Protein AF-A0A1V2I219-F1 (afdb_monomer_lite)

Structure (mmCIF, N/CA/C/O backbone):
data_AF-A0A1V2I219-F1
#
_entry.id   AF-A0A1V2I219-F1
#
loop_
_atom_site.group_PDB
_atom_site.id
_atom_site.type_symbol
_atom_site.label_atom_id
_atom_site.label_alt_id
_atom_site.label_comp_id
_atom_site.label_asym_id
_atom_site.label_entity_id
_atom_site.label_seq_id
_atom_site.pdbx_PDB_ins_code
_atom_site.Cartn_x
_atom_site.Cartn_y
_atom_site.Cartn_z
_atom_site.occupancy
_atom_site.B_iso_or_equiv
_atom_site.auth_seq_id
_atom_site.auth_comp_id
_atom_site.auth_asym_id
_atom_site.auth_atom_id
_atom_site.pdbx_PDB_model_num
ATOM 1 N N . MET A 1 1 ? 10.773 -49.117 -25.607 1.00 51.84 1 MET A N 1
ATOM 2 C CA . MET A 1 1 ? 11.608 -49.320 -24.408 1.00 51.84 1 MET A CA 1
ATOM 3 C C . MET A 1 1 ? 10.806 -48.842 -23.221 1.00 51.84 1 MET A C 1
ATOM 5 O O . MET A 1 1 ? 10.500 -47.665 -23.113 1.00 51.84 1 MET A O 1
ATOM 9 N N . THR A 1 2 ? 10.333 -49.815 -22.462 1.00 45.59 2 THR A N 1
ATOM 10 C CA . THR A 1 2 ? 9.332 -49.725 -21.402 1.00 45.59 2 THR A CA 1
ATOM 11 C C . THR A 1 2 ? 10.059 -49.469 -20.084 1.00 45.59 2 THR A C 1
ATOM 13 O O . THR A 1 2 ? 11.002 -50.193 -19.781 1.00 45.59 2 THR A O 1
ATOM 16 N N . GLY A 1 3 ? 9.651 -48.458 -19.319 1.00 55.16 3 GLY A N 1
ATOM 17 C CA . GLY A 1 3 ? 10.217 -48.152 -18.004 1.00 55.16 3 GLY A CA 1
ATOM 18 C C . GLY A 1 3 ? 9.101 -47.901 -17.002 1.00 55.16 3 GLY A C 1
ATOM 19 O O . GLY A 1 3 ? 8.587 -46.793 -16.914 1.00 55.16 3 GLY A O 1
ATOM 20 N N . VAL A 1 4 ? 8.709 -48.966 -16.308 1.00 60.41 4 VAL A N 1
ATOM 21 C CA . VAL A 1 4 ? 7.775 -48.992 -15.177 1.00 60.41 4 VAL A CA 1
ATOM 22 C C . VAL A 1 4 ? 8.608 -48.918 -13.895 1.00 60.41 4 VAL A C 1
ATOM 24 O O . VAL A 1 4 ? 9.548 -49.696 -13.759 1.00 60.41 4 VAL A O 1
ATOM 27 N N . ALA A 1 5 ? 8.271 -48.020 -12.966 1.00 56.97 5 ALA A N 1
ATOM 28 C CA . ALA A 1 5 ? 8.764 -48.064 -11.589 1.00 56.97 5 ALA A CA 1
ATOM 29 C C . ALA A 1 5 ? 7.725 -47.473 -10.618 1.00 56.97 5 ALA A C 1
ATOM 31 O O . ALA A 1 5 ? 7.029 -46.512 -10.936 1.00 56.97 5 ALA A O 1
ATOM 32 N N . GLU A 1 6 ? 7.613 -48.142 -9.475 1.00 55.12 6 GLU A N 1
ATOM 33 C CA . GLU A 1 6 ? 6.479 -48.258 -8.554 1.00 55.12 6 GLU A CA 1
ATOM 34 C C . GLU A 1 6 ? 6.193 -47.075 -7.601 1.00 55.12 6 GLU A C 1
ATOM 36 O O . GLU A 1 6 ? 7.067 -46.246 -7.343 1.00 55.12 6 GLU A O 1
ATOM 41 N N . PRO A 1 7 ? 4.982 -47.046 -6.996 1.00 68.00 7 PRO A N 1
ATOM 42 C CA . PRO A 1 7 ? 4.587 -46.116 -5.938 1.00 68.00 7 PRO A CA 1
ATOM 43 C C . PRO A 1 7 ? 4.930 -46.629 -4.521 1.00 68.00 7 PRO A C 1
ATOM 45 O O . PRO A 1 7 ? 4.480 -47.693 -4.099 1.00 68.00 7 PRO A O 1
ATOM 48 N N . GLY A 1 8 ? 5.670 -45.833 -3.742 1.00 60.25 8 GLY A N 1
ATOM 49 C CA . GLY A 1 8 ? 5.916 -46.069 -2.313 1.00 60.25 8 GLY A CA 1
ATOM 50 C C . GLY A 1 8 ? 4.763 -45.567 -1.436 1.00 60.25 8 GLY A C 1
ATOM 51 O O . GLY A 1 8 ? 4.459 -44.376 -1.429 1.00 60.25 8 GLY A O 1
ATOM 52 N N . GLY A 1 9 ? 4.113 -46.490 -0.721 1.00 63.53 9 GLY A N 1
ATOM 53 C CA . GLY A 1 9 ? 2.950 -46.248 0.138 1.00 63.53 9 GLY A CA 1
ATOM 54 C C . GLY A 1 9 ? 3.233 -45.596 1.509 1.00 63.53 9 GLY A C 1
ATOM 55 O O . GLY A 1 9 ? 4.382 -45.335 1.864 1.00 63.53 9 GLY A O 1
ATOM 56 N N . PRO A 1 10 ? 2.165 -45.328 2.291 1.00 68.12 10 PRO A N 1
ATOM 57 C CA . PRO A 1 10 ? 2.191 -44.489 3.489 1.00 68.12 10 PRO A CA 1
ATOM 58 C C . PRO A 1 10 ? 2.494 -45.264 4.785 1.00 68.12 10 PRO A C 1
ATOM 60 O O . PRO A 1 10 ? 1.896 -46.300 5.066 1.00 68.12 10 PRO A O 1
ATOM 63 N N . MET A 1 11 ? 3.356 -44.699 5.637 1.00 59.47 11 MET A N 1
ATOM 64 C CA . MET A 1 11 ? 3.552 -45.141 7.023 1.00 59.47 11 MET A CA 1
ATOM 65 C C . MET A 1 11 ? 2.421 -44.613 7.915 1.00 59.47 11 MET A C 1
ATOM 67 O O . MET A 1 11 ? 2.368 -43.431 8.252 1.00 59.47 11 MET A O 1
ATOM 71 N N . THR A 1 12 ? 1.520 -45.510 8.306 1.00 56.81 12 THR A N 1
ATOM 72 C CA . THR A 1 12 ? 0.549 -45.325 9.392 1.00 56.81 12 THR A CA 1
ATOM 73 C C . THR A 1 12 ? 1.166 -45.883 10.674 1.00 56.81 12 THR A C 1
ATOM 75 O O . THR A 1 12 ? 1.326 -47.090 10.813 1.00 56.81 12 THR A O 1
ATOM 78 N N . GLY A 1 13 ? 1.544 -45.001 11.599 1.00 58.47 13 GLY A N 1
ATOM 79 C CA . GLY A 1 13 ? 1.967 -45.358 12.953 1.00 58.47 13 GLY A CA 1
ATOM 80 C C . GLY A 1 13 ? 0.848 -45.046 13.936 1.00 58.47 13 GLY A C 1
ATOM 81 O O . GLY A 1 13 ? 0.617 -43.883 14.260 1.00 58.47 13 GLY A O 1
ATOM 82 N N . ALA A 1 14 ? 0.138 -46.086 14.357 1.00 50.34 14 ALA A N 1
ATOM 83 C CA . ALA A 1 14 ? -0.817 -46.060 15.451 1.00 50.34 14 ALA A CA 1
ATOM 84 C C . ALA A 1 14 ? -0.141 -46.479 16.769 1.00 50.34 14 ALA A C 1
ATOM 86 O O . ALA A 1 14 ? 0.834 -47.228 16.763 1.00 50.34 14 ALA A O 1
ATOM 87 N N . ASP A 1 15 ? -0.800 -46.087 17.859 1.00 43.75 15 ASP A N 1
ATOM 88 C CA . ASP A 1 15 ? -0.881 -46.796 19.141 1.00 43.75 15 ASP A CA 1
ATOM 89 C C . ASP A 1 15 ? 0.133 -46.495 20.262 1.00 43.75 15 ASP A C 1
ATOM 91 O O . ASP A 1 15 ? 1.334 -46.334 20.057 1.00 43.75 15 ASP A O 1
ATOM 95 N N . GLY A 1 16 ? -0.410 -46.500 21.486 1.00 41.91 16 GLY A N 1
ATOM 96 C CA . GLY A 1 16 ? 0.331 -46.698 22.728 1.00 41.91 16 GLY A CA 1
ATOM 97 C C . GLY A 1 16 ? 0.285 -45.555 23.744 1.00 41.91 16 GLY A C 1
ATOM 98 O O . GLY A 1 16 ? 1.126 -44.663 23.705 1.00 41.91 16 GLY A O 1
ATOM 99 N N . GLY A 1 17 ? -0.592 -45.653 24.756 1.00 44.25 17 GLY A N 1
ATOM 100 C CA . GLY A 1 17 ? -0.269 -45.062 26.065 1.00 44.25 17 GLY A CA 1
ATOM 101 C C . GLY A 1 17 ? -1.410 -44.616 26.976 1.00 44.25 17 GLY A C 1
ATOM 102 O O . GLY A 1 17 ? -1.404 -43.479 27.439 1.00 44.25 17 GLY A O 1
ATOM 103 N N . ALA A 1 18 ? -2.352 -45.502 27.304 1.00 46.28 18 ALA A N 1
ATOM 104 C CA . ALA A 1 18 ? -3.171 -45.347 28.506 1.00 46.28 18 ALA A CA 1
ATOM 105 C C . ALA A 1 18 ? -2.308 -45.579 29.765 1.00 46.28 18 ALA A C 1
ATOM 107 O O . ALA A 1 18 ? -1.638 -46.603 29.880 1.00 46.28 18 ALA A O 1
ATOM 108 N N . GLY A 1 19 ? -2.353 -44.646 30.721 1.00 44.25 19 GLY A N 1
ATOM 109 C CA . GLY A 1 19 ? -1.630 -44.721 31.992 1.00 44.25 19 GLY A CA 1
ATOM 110 C C . GLY A 1 19 ? -2.413 -44.058 33.122 1.00 44.25 19 GLY A C 1
ATOM 111 O O . GLY A 1 19 ? -2.365 -42.850 33.313 1.00 44.25 19 GLY A O 1
ATOM 112 N N . VAL A 1 20 ? -3.164 -44.887 33.841 1.00 48.91 20 VAL A N 1
ATOM 113 C CA . VAL A 1 20 ? -3.991 -44.595 35.020 1.00 48.91 20 VAL A CA 1
ATOM 114 C C . VAL A 1 20 ? -3.130 -44.491 36.294 1.00 48.91 20 VAL A C 1
ATOM 116 O O . VAL A 1 20 ? -2.094 -45.150 36.371 1.00 48.91 20 VAL A O 1
ATOM 119 N N . ASN A 1 21 ? -3.667 -43.803 37.322 1.00 41.66 21 ASN A N 1
ATOM 120 C CA . ASN A 1 21 ? -3.313 -43.782 38.766 1.00 41.66 21 ASN A CA 1
ATOM 121 C C . ASN A 1 21 ? -2.529 -42.534 39.237 1.00 41.66 21 ASN A C 1
ATOM 123 O O . ASN A 1 21 ? -1.632 -42.080 38.551 1.00 41.66 21 ASN A O 1
ATOM 127 N N . ARG A 1 22 ? -2.744 -41.950 40.424 1.00 43.16 22 ARG A N 1
ATOM 128 C CA . ARG A 1 22 ? -3.509 -42.353 41.615 1.00 43.16 22 ARG A CA 1
ATOM 129 C C . ARG A 1 22 ? -3.701 -41.128 42.521 1.00 43.16 22 ARG A C 1
ATOM 131 O O . ARG A 1 22 ? -2.808 -40.294 42.631 1.00 43.16 22 ARG A O 1
ATOM 138 N N . SER A 1 23 ? -4.831 -41.096 43.221 1.00 47.06 23 SER A N 1
ATOM 139 C CA . SER A 1 23 ? -5.100 -40.265 44.395 1.00 47.06 23 SER A CA 1
ATOM 140 C C . SER A 1 23 ? -3.935 -40.245 45.392 1.00 47.06 23 SER A C 1
ATOM 142 O O . SER A 1 23 ? -3.486 -41.297 45.844 1.00 47.06 23 SER A O 1
ATOM 144 N N . GLY A 1 24 ? -3.516 -39.041 45.783 1.00 43.00 24 GLY A N 1
ATOM 145 C CA . GLY A 1 24 ? -2.632 -38.770 46.914 1.00 43.00 24 GLY A CA 1
ATOM 146 C C . GLY A 1 24 ? -3.287 -37.729 47.818 1.00 43.00 24 GLY A C 1
ATOM 147 O O . GLY A 1 24 ? -3.716 -36.672 47.361 1.00 43.00 24 GLY A O 1
ATOM 148 N N . ALA A 1 25 ? -3.441 -38.079 49.088 1.00 42.22 25 ALA A N 1
ATOM 149 C CA . ALA A 1 25 ? -4.192 -37.344 50.087 1.00 42.22 25 ALA A CA 1
ATOM 150 C C . ALA A 1 25 ? -3.545 -36.004 50.491 1.00 42.22 25 ALA A C 1
ATOM 152 O O . ALA A 1 25 ? -2.362 -35.930 50.796 1.00 42.22 25 ALA A O 1
ATOM 153 N N . LYS A 1 26 ? -4.389 -34.970 50.554 1.00 51.78 26 LYS A N 1
ATOM 154 C CA . LYS A 1 26 ? -4.654 -34.121 51.731 1.00 51.78 26 LYS A CA 1
ATOM 155 C C . LYS A 1 26 ? -3.461 -33.853 52.674 1.00 51.78 26 LYS A C 1
ATOM 157 O O . LYS A 1 26 ? -3.369 -34.452 53.739 1.00 51.78 26 LYS A O 1
ATOM 162 N N . SER A 1 27 ? -2.670 -32.833 52.346 1.00 44.62 27 SER A N 1
ATOM 163 C CA . SER A 1 27 ? -1.953 -32.017 53.335 1.00 44.62 27 SER A CA 1
ATOM 164 C C . SER A 1 27 ? -2.518 -30.604 53.274 1.00 44.62 27 SER A C 1
ATOM 166 O O . SER A 1 27 ? -2.341 -29.900 52.285 1.00 44.62 27 SER A O 1
ATOM 168 N N . VAL A 1 28 ? -3.266 -30.227 54.312 1.00 53.84 28 VAL A N 1
ATOM 169 C CA . VAL A 1 28 ? -3.755 -28.862 54.533 1.00 53.84 28 VAL A CA 1
ATOM 170 C C . VAL A 1 28 ? -2.591 -28.060 55.126 1.00 53.84 28 VAL A C 1
ATOM 172 O O . VAL A 1 28 ? -2.154 -28.398 56.228 1.00 53.84 28 VAL A O 1
ATOM 175 N N . PRO A 1 29 ? -2.048 -27.045 54.430 1.00 58.22 29 PRO A N 1
ATOM 176 C CA . PRO A 1 29 ? -1.049 -26.158 55.010 1.00 58.22 29 PRO A CA 1
ATOM 177 C C . PRO A 1 29 ? -1.695 -25.200 56.030 1.00 58.22 29 PRO A C 1
ATOM 179 O O . PRO A 1 29 ? -2.889 -24.903 55.928 1.00 58.22 29 PRO A O 1
ATOM 182 N N . PRO A 1 30 ? -0.928 -24.714 57.022 1.00 61.19 30 PRO A N 1
ATOM 183 C CA . PRO A 1 30 ? -1.420 -23.789 58.035 1.00 61.19 30 PRO A CA 1
ATOM 184 C C . PRO A 1 30 ? -1.909 -22.484 57.399 1.00 61.19 30 PRO A C 1
ATOM 186 O O . PRO A 1 30 ? -1.281 -21.945 56.489 1.00 61.19 30 PRO A O 1
ATOM 189 N N . HIS A 1 31 ? -3.040 -21.989 57.905 1.00 54.31 31 HIS A N 1
ATOM 190 C CA . HIS A 1 31 ? -3.630 -20.709 57.531 1.00 54.31 31 HIS A CA 1
ATOM 191 C C . HIS A 1 31 ? -2.590 -19.578 57.626 1.00 54.31 31 HIS A C 1
ATOM 193 O O . HIS A 1 31 ? -2.093 -19.317 58.726 1.00 54.31 31 HIS A O 1
ATOM 199 N N . PRO A 1 32 ? -2.274 -18.875 56.522 1.00 60.66 32 PRO A N 1
ATOM 200 C CA . PRO A 1 32 ? -1.531 -17.632 56.607 1.00 60.66 32 PRO A CA 1
ATOM 201 C C . PRO A 1 32 ? -2.438 -16.553 57.204 1.00 60.66 32 PRO A C 1
ATOM 203 O O . PRO A 1 32 ? -3.554 -16.316 56.736 1.00 60.66 32 PRO A O 1
ATOM 206 N N . SER A 1 33 ? -1.945 -15.915 58.263 1.00 59.47 33 SER A N 1
ATOM 207 C CA . SER A 1 33 ? -2.517 -14.712 58.862 1.00 59.47 33 SER A CA 1
ATOM 208 C C . SER A 1 33 ? -2.839 -13.648 57.799 1.00 59.47 33 SER A C 1
ATOM 210 O O . SER A 1 33 ? -2.087 -13.523 56.828 1.00 59.47 33 SER A O 1
ATOM 212 N N . PRO A 1 34 ? -3.896 -12.832 57.986 1.00 60.59 34 PRO A N 1
ATOM 213 C CA . PRO A 1 34 ? -4.249 -11.726 57.097 1.00 60.59 34 PRO A CA 1
ATOM 214 C C . PRO A 1 34 ? -3.254 -10.568 57.286 1.00 60.59 34 PRO A C 1
ATOM 216 O O . PRO A 1 34 ? -3.546 -9.550 57.907 1.00 60.59 34 PRO A O 1
ATOM 219 N N . GLY A 1 35 ? -2.027 -10.767 56.810 1.00 49.06 35 GLY A N 1
ATOM 220 C CA . GLY A 1 35 ? -0.975 -9.765 56.781 1.00 49.06 35 GLY A CA 1
ATOM 221 C C . GLY A 1 35 ? -1.160 -8.845 55.582 1.00 49.06 35 GLY A C 1
ATOM 222 O O . GLY A 1 35 ? -1.225 -9.319 54.454 1.00 49.06 35 GLY A O 1
ATOM 223 N N . ALA A 1 36 ? -1.270 -7.547 55.874 1.00 52.41 36 ALA A N 1
ATOM 224 C CA . ALA A 1 36 ? -0.996 -6.394 55.017 1.00 52.41 36 ALA A CA 1
ATOM 225 C C . ALA A 1 36 ? -1.030 -6.670 53.505 1.00 52.41 36 ALA A C 1
ATOM 227 O O . ALA A 1 36 ? -0.067 -7.183 52.933 1.00 52.41 36 ALA A O 1
ATOM 228 N N . GLY A 1 37 ? -2.137 -6.272 52.869 1.00 47.78 37 GLY A N 1
ATOM 229 C CA . GLY A 1 37 ? -2.316 -6.300 51.423 1.00 47.78 37 GLY A CA 1
ATOM 230 C C . GLY A 1 37 ? -1.115 -5.689 50.714 1.00 47.78 37 GLY A C 1
ATOM 231 O O . GLY A 1 37 ? -0.996 -4.473 50.583 1.00 47.78 37 GLY A O 1
ATOM 232 N N . THR A 1 38 ? -0.223 -6.561 50.252 1.00 48.41 38 THR A N 1
ATOM 233 C CA . THR A 1 38 ? 0.767 -6.220 49.248 1.00 48.41 38 THR A CA 1
ATOM 234 C C . THR A 1 38 ? -0.064 -5.901 48.024 1.00 48.41 38 THR A C 1
ATOM 236 O O . THR A 1 38 ? -0.624 -6.798 47.394 1.00 48.41 38 THR A O 1
ATOM 239 N N . VAL A 1 39 ? -0.243 -4.610 47.754 1.00 58.47 39 VAL A N 1
ATOM 240 C CA . VAL A 1 39 ? -0.711 -4.131 46.461 1.00 58.47 39 VAL A CA 1
ATOM 241 C C . VAL A 1 39 ? 0.306 -4.692 45.477 1.00 58.47 39 VAL A C 1
ATOM 243 O O . VAL A 1 39 ? 1.407 -4.159 45.353 1.00 58.47 39 VAL A O 1
ATOM 246 N N . GLY A 1 40 ? -0.009 -5.854 44.892 1.00 49.88 40 GLY A N 1
ATOM 247 C CA . GLY A 1 40 ? 0.833 -6.488 43.890 1.00 49.88 40 GLY A CA 1
ATOM 248 C C . GLY A 1 40 ? 1.169 -5.440 42.837 1.00 49.88 40 GLY A C 1
ATOM 249 O O . GLY A 1 40 ? 0.338 -4.548 42.618 1.00 49.88 40 GLY A O 1
ATOM 250 N N . PRO A 1 41 ? 2.372 -5.488 42.236 1.00 59.22 41 PRO A N 1
ATOM 251 C CA . PRO A 1 41 ? 2.755 -4.517 41.227 1.00 59.22 41 PRO A CA 1
ATOM 252 C C . PRO A 1 41 ? 1.596 -4.447 40.244 1.00 59.22 41 PRO A C 1
ATOM 254 O O . PRO A 1 41 ? 1.254 -5.454 39.621 1.00 59.22 41 PRO A O 1
ATOM 257 N N . ARG A 1 42 ? 0.917 -3.292 40.194 1.00 52.69 42 ARG A N 1
ATOM 258 C CA . ARG A 1 42 ? 0.016 -2.968 39.095 1.00 52.69 42 ARG A CA 1
ATOM 259 C C . ARG A 1 42 ? 0.895 -3.190 37.885 1.00 52.69 42 ARG A C 1
ATOM 261 O O . ARG A 1 42 ? 1.802 -2.389 37.681 1.00 52.69 42 ARG A O 1
ATOM 268 N N . LEU A 1 43 ? 0.716 -4.333 37.215 1.00 65.31 43 LEU A N 1
ATOM 269 C CA . LEU A 1 43 ? 1.449 -4.672 36.008 1.00 65.31 43 LEU A CA 1
ATOM 270 C C . LEU A 1 43 ? 1.307 -3.430 35.154 1.00 65.31 43 LEU A C 1
ATOM 272 O O . LEU A 1 43 ? 0.176 -3.058 34.822 1.00 65.31 43 LEU A O 1
ATOM 276 N N . ALA A 1 44 ? 2.421 -2.711 34.986 1.00 76.00 44 ALA A N 1
ATOM 277 C CA . ALA A 1 44 ? 2.428 -1.482 34.226 1.00 76.00 44 ALA A CA 1
ATOM 278 C C . ALA A 1 44 ? 1.752 -1.845 32.913 1.00 76.00 44 ALA A C 1
ATOM 280 O O . ALA A 1 44 ? 2.105 -2.853 32.300 1.00 76.00 44 ALA A O 1
ATOM 281 N N . TYR A 1 45 ? 0.664 -1.144 32.613 1.00 83.44 45 TYR A N 1
ATOM 282 C CA . TYR A 1 45 ? -0.131 -1.441 31.443 1.00 83.44 45 TYR A CA 1
ATOM 283 C C . TYR A 1 45 ? 0.796 -1.320 30.231 1.00 83.44 45 TYR A C 1
ATOM 285 O O . TYR A 1 45 ? 1.212 -0.219 29.880 1.00 83.44 45 TYR A O 1
ATOM 293 N N . ASP A 1 46 ? 1.177 -2.466 29.672 1.00 91.94 46 ASP A N 1
ATOM 294 C CA . ASP A 1 46 ? 2.125 -2.553 28.572 1.00 91.94 46 ASP A CA 1
ATOM 295 C C . ASP A 1 46 ? 1.329 -2.493 27.270 1.00 91.94 46 ASP A C 1
ATOM 297 O O . ASP A 1 46 ? 0.828 -3.504 26.764 1.00 91.94 46 ASP A O 1
ATOM 301 N N . ARG A 1 47 ? 1.112 -1.255 26.811 1.00 93.38 47 ARG A N 1
ATOM 302 C CA . ARG A 1 47 ? 0.341 -0.956 25.601 1.00 93.38 47 ARG A CA 1
ATOM 303 C C . ARG A 1 47 ? 0.945 -1.663 24.392 1.00 93.38 47 ARG A C 1
ATOM 305 O O . ARG A 1 47 ? 0.200 -2.259 23.618 1.00 93.38 47 ARG A O 1
ATOM 312 N N . ASP A 1 48 ? 2.268 -1.637 24.280 1.00 93.12 48 ASP A N 1
ATOM 313 C CA . ASP A 1 48 ? 3.004 -2.183 23.143 1.00 93.12 48 ASP A CA 1
ATOM 314 C C . ASP A 1 48 ? 2.846 -3.703 23.082 1.00 93.12 48 ASP A C 1
ATOM 316 O O . ASP A 1 48 ? 2.531 -4.253 22.026 1.00 93.12 48 ASP A O 1
ATOM 320 N N . ALA A 1 49 ? 2.923 -4.383 24.231 1.00 95.38 49 ALA A N 1
ATOM 321 C CA . ALA A 1 49 ? 2.669 -5.820 24.297 1.00 95.38 49 ALA A CA 1
ATOM 322 C C . ALA A 1 49 ? 1.231 -6.198 23.894 1.00 95.38 49 ALA A C 1
ATOM 324 O O . ALA A 1 49 ? 1.008 -7.261 23.310 1.00 95.38 49 ALA A O 1
ATOM 325 N N . ASP A 1 50 ? 0.231 -5.367 24.203 1.00 95.94 50 ASP A N 1
ATOM 326 C CA . ASP A 1 50 ? -1.152 -5.626 23.786 1.00 95.94 50 ASP A CA 1
ATOM 327 C C . ASP A 1 50 ? -1.382 -5.343 22.288 1.00 95.94 50 ASP A C 1
ATOM 329 O O . ASP A 1 50 ? -2.134 -6.090 21.653 1.00 95.94 50 ASP A O 1
ATOM 333 N N . LEU A 1 51 ? -0.710 -4.342 21.704 1.00 96.69 51 LEU A N 1
ATOM 334 C CA . LEU A 1 51 ? -0.705 -4.107 20.252 1.00 96.69 51 LEU A CA 1
ATOM 335 C C . LEU A 1 51 ? -0.028 -5.265 19.507 1.00 96.69 51 LEU A C 1
ATOM 337 O O . LEU A 1 51 ? -0.586 -5.785 18.539 1.00 96.69 51 LEU A O 1
ATOM 341 N N . GLU A 1 52 ? 1.118 -5.746 19.995 1.00 97.12 52 GLU A N 1
ATOM 342 C CA . GLU A 1 52 ? 1.810 -6.893 19.400 1.00 97.12 52 GLU A CA 1
ATOM 343 C C . GLU A 1 52 ? 0.947 -8.162 19.460 1.00 97.12 52 GLU A C 1
ATOM 345 O O . GLU A 1 52 ? 0.802 -8.867 18.460 1.00 97.12 52 GLU A O 1
ATOM 350 N N . ARG A 1 53 ? 0.275 -8.421 20.592 1.00 97.94 53 ARG A N 1
ATOM 351 C CA . ARG A 1 53 ? -0.689 -9.532 20.713 1.00 97.94 53 ARG A CA 1
ATOM 352 C C . ARG A 1 53 ? -1.856 -9.409 19.738 1.00 97.94 53 ARG A C 1
ATOM 354 O O . ARG A 1 53 ? -2.362 -10.433 19.274 1.00 97.94 53 ARG A O 1
ATOM 361 N N . LEU A 1 54 ? -2.304 -8.189 19.446 1.00 98.06 54 LEU A N 1
ATOM 362 C CA . LEU A 1 54 ? -3.380 -7.942 18.492 1.00 98.06 54 LEU A CA 1
ATOM 363 C C . LEU A 1 54 ? -2.935 -8.276 17.061 1.00 98.06 54 LEU A C 1
ATOM 365 O O . LEU A 1 54 ? -3.659 -8.980 16.354 1.00 98.06 54 LEU A O 1
ATOM 369 N N . VAL A 1 55 ? -1.733 -7.844 16.665 1.00 98.19 55 VAL A N 1
ATOM 370 C CA . VAL A 1 55 ? -1.109 -8.191 15.374 1.00 98.19 55 VAL A CA 1
ATOM 371 C C . VAL A 1 55 ? -0.957 -9.706 15.241 1.00 98.19 55 VAL A C 1
ATOM 373 O O . VAL A 1 55 ? -1.432 -10.295 14.270 1.00 98.19 55 VAL A O 1
ATOM 376 N N . ASP A 1 56 ? -0.389 -10.352 16.258 1.00 97.88 56 ASP A N 1
ATOM 377 C CA . ASP A 1 56 ? -0.208 -11.802 16.337 1.00 97.88 56 ASP A CA 1
ATOM 378 C C . ASP A 1 56 ? -1.531 -12.578 16.192 1.00 97.88 56 ASP A C 1
ATOM 380 O O . ASP A 1 56 ? -1.586 -13.632 15.550 1.00 97.88 56 ASP A O 1
ATOM 384 N N . ALA A 1 57 ? -2.610 -12.088 16.811 1.00 97.81 57 ALA A N 1
ATOM 385 C CA . ALA A 1 57 ? -3.926 -12.713 16.725 1.00 97.81 57 ALA A CA 1
ATOM 386 C C . ALA A 1 57 ? -4.505 -12.624 15.304 1.00 97.81 57 ALA A C 1
ATOM 388 O O . ALA A 1 57 ? -5.031 -13.617 14.795 1.00 97.81 57 ALA A O 1
ATOM 389 N N . LEU A 1 58 ? -4.386 -11.461 14.655 1.00 97.69 58 LEU A N 1
ATOM 390 C CA . LEU A 1 58 ? -4.849 -11.248 13.282 1.00 97.69 58 LEU A CA 1
ATOM 391 C C . LEU A 1 58 ? -4.028 -12.051 12.265 1.00 97.69 58 LEU A C 1
ATOM 393 O O . LEU A 1 58 ? -4.607 -12.655 11.364 1.00 97.69 58 LEU A O 1
ATOM 397 N N . GLU A 1 59 ? -2.706 -12.112 12.436 1.00 97.38 59 GLU A N 1
ATOM 398 C CA . GLU A 1 59 ? -1.798 -12.845 11.550 1.00 97.38 59 GLU A CA 1
ATOM 399 C C . GLU A 1 59 ? -2.060 -14.358 11.571 1.00 97.38 59 GLU A C 1
ATOM 401 O O . GLU A 1 59 ? -2.104 -14.998 10.520 1.00 97.38 59 GLU A O 1
ATOM 406 N N . ARG A 1 60 ? -2.295 -14.942 12.756 1.00 97.38 60 ARG A N 1
ATOM 407 C CA . ARG A 1 60 ? -2.580 -16.384 12.901 1.00 97.38 60 ARG A CA 1
ATOM 408 C C . ARG A 1 60 ? -3.945 -16.796 12.343 1.00 97.38 60 ARG A C 1
ATOM 410 O O . ARG A 1 60 ? -4.219 -17.992 12.231 1.00 97.38 60 ARG A O 1
ATOM 417 N N . ALA A 1 61 ? -4.821 -15.846 12.021 1.00 97.25 61 ALA A N 1
ATOM 418 C CA . ALA A 1 61 ? -6.151 -16.137 11.515 1.00 97.25 61 ALA A CA 1
ATOM 419 C C . ALA A 1 61 ? -6.117 -16.437 10.002 1.00 97.25 61 ALA A C 1
ATOM 421 O O . ALA A 1 61 ? -5.927 -15.523 9.195 1.00 97.25 61 ALA A O 1
ATOM 422 N N . PRO A 1 62 ? -6.400 -17.682 9.565 1.00 92.44 62 PRO A N 1
ATOM 423 C CA . PRO A 1 62 ? -6.281 -18.061 8.154 1.00 92.44 62 PRO A CA 1
ATOM 424 C C . PRO A 1 62 ? -7.230 -17.266 7.248 1.00 92.44 62 PRO A C 1
ATOM 426 O O . PRO A 1 62 ? -6.917 -17.001 6.088 1.00 92.44 62 PRO A O 1
ATOM 429 N N . ASN A 1 63 ? -8.361 -16.810 7.792 1.00 93.19 63 ASN A N 1
ATOM 430 C CA . ASN A 1 63 ? -9.349 -16.020 7.064 1.00 93.19 63 ASN A CA 1
ATOM 431 C C . ASN A 1 63 ? -8.798 -14.670 6.587 1.00 93.19 63 ASN A C 1
ATOM 433 O O . ASN A 1 63 ? -9.315 -14.140 5.609 1.00 93.19 63 ASN A O 1
ATOM 437 N N . PHE A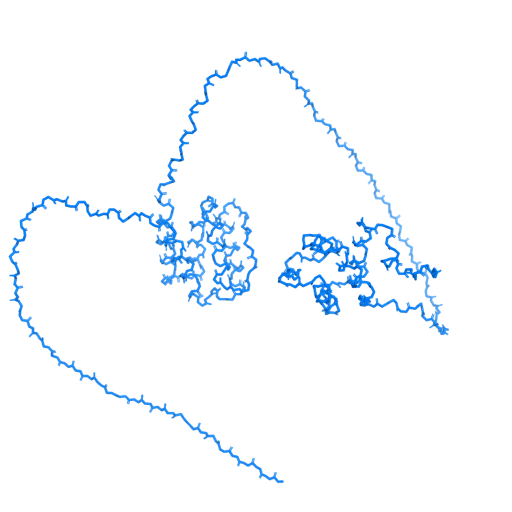 1 64 ? -7.762 -14.125 7.236 1.00 94.88 64 PHE A N 1
ATOM 438 C CA . PHE A 1 64 ? -7.142 -12.847 6.868 1.00 94.88 64 PHE A CA 1
ATOM 439 C C . PHE A 1 64 ? -5.782 -13.003 6.169 1.00 94.88 64 PHE A C 1
ATOM 441 O O . PHE A 1 64 ? -5.144 -12.008 5.817 1.00 94.88 64 PHE A O 1
ATOM 448 N N . ALA A 1 65 ? -5.350 -14.237 5.892 1.00 91.31 65 ALA A N 1
ATOM 449 C CA . ALA A 1 65 ? -4.117 -14.485 5.151 1.00 91.31 65 ALA A CA 1
ATOM 450 C C . ALA A 1 65 ? -4.196 -13.949 3.710 1.00 91.31 65 ALA A C 1
ATOM 452 O O . ALA A 1 65 ? -3.202 -13.454 3.180 1.00 91.31 65 ALA A O 1
ATOM 453 N N . GLN A 1 66 ? -5.381 -13.992 3.092 1.00 91.75 66 GLN A N 1
ATOM 454 C CA . GLN A 1 66 ? -5.601 -13.560 1.711 1.00 91.75 66 GLN A CA 1
ATOM 455 C C . GLN A 1 66 ? -5.797 -12.040 1.588 1.00 91.75 66 GLN A C 1
ATOM 457 O O . GLN A 1 66 ? -6.497 -11.423 2.392 1.00 91.75 66 GLN A O 1
ATOM 462 N N . ASN A 1 67 ? -5.257 -11.445 0.518 1.00 90.00 67 ASN A N 1
ATOM 463 C CA . ASN A 1 67 ? -5.357 -10.004 0.243 1.00 90.00 67 ASN A CA 1
ATOM 464 C C . ASN A 1 67 ? -6.822 -9.521 0.148 1.00 90.00 67 ASN A C 1
ATOM 466 O O . ASN A 1 67 ? -7.180 -8.500 0.733 1.00 90.00 67 ASN A O 1
ATOM 470 N N . ALA A 1 68 ? -7.702 -10.300 -0.491 1.00 91.31 68 ALA A N 1
ATOM 471 C CA . ALA A 1 68 ? -9.126 -9.971 -0.599 1.00 91.31 68 ALA A CA 1
ATOM 472 C C . ALA A 1 68 ? -9.802 -9.802 0.776 1.00 91.31 68 ALA A C 1
ATOM 474 O O . ALA A 1 68 ? -10.548 -8.845 0.989 1.00 91.31 68 ALA A O 1
ATOM 475 N N . SER A 1 69 ? -9.496 -10.682 1.733 1.00 95.25 69 SER A N 1
ATOM 476 C CA . SER A 1 69 ? -10.023 -10.600 3.097 1.00 95.25 69 SER A CA 1
ATOM 477 C C . SER A 1 69 ? -9.484 -9.398 3.866 1.00 95.25 69 SER A C 1
ATOM 479 O O . SER A 1 69 ? -10.228 -8.777 4.621 1.00 95.25 69 SER A O 1
ATOM 481 N N . ARG A 1 70 ? -8.212 -9.034 3.658 1.00 96.94 70 ARG A N 1
ATOM 482 C CA . ARG A 1 70 ? -7.604 -7.831 4.249 1.00 96.94 70 ARG A CA 1
ATOM 483 C C . ARG A 1 70 ? -8.270 -6.556 3.734 1.00 96.94 70 ARG A C 1
ATOM 485 O O . ARG A 1 70 ? -8.642 -5.696 4.527 1.00 96.94 70 ARG A O 1
ATOM 492 N N . ARG A 1 71 ? -8.523 -6.471 2.424 1.00 95.50 71 ARG A N 1
ATOM 493 C CA . ARG A 1 71 ? -9.282 -5.361 1.820 1.00 95.50 71 ARG A CA 1
ATOM 494 C C . ARG A 1 71 ? -10.710 -5.282 2.356 1.00 95.50 71 ARG A C 1
ATOM 496 O O . ARG A 1 71 ? -11.188 -4.195 2.670 1.00 95.50 71 ARG A O 1
ATOM 503 N N . LEU A 1 72 ? -11.377 -6.428 2.509 1.00 96.94 72 LEU A N 1
ATOM 504 C CA . LEU A 1 72 ? -12.711 -6.484 3.109 1.00 96.94 72 LEU A CA 1
ATOM 505 C C . LEU A 1 72 ? -12.697 -6.028 4.574 1.00 96.94 72 LEU A C 1
ATOM 507 O O . LEU A 1 72 ? -13.614 -5.323 4.992 1.00 96.94 72 LEU A O 1
ATOM 511 N N . LEU A 1 73 ? -11.671 -6.404 5.341 1.00 97.69 73 LEU A N 1
ATOM 512 C CA . LEU A 1 73 ? -11.483 -5.948 6.715 1.00 97.69 73 LEU A CA 1
ATOM 513 C C . LEU A 1 73 ? -11.354 -4.421 6.768 1.00 97.69 73 LEU A C 1
ATOM 515 O O . LEU A 1 73 ? -12.135 -3.798 7.482 1.00 97.69 73 LEU A O 1
ATOM 519 N N . VAL A 1 74 ? -10.467 -3.816 5.968 1.00 97.56 74 VAL A N 1
ATOM 520 C CA . VAL A 1 74 ? -10.303 -2.348 5.903 1.00 97.56 74 VAL A CA 1
ATOM 521 C C . VAL A 1 74 ? -11.620 -1.662 5.559 1.00 97.56 74 VAL A C 1
ATOM 523 O O . VAL A 1 74 ? -12.074 -0.812 6.318 1.00 97.56 74 VAL A O 1
ATOM 526 N N . ALA A 1 75 ? -12.303 -2.102 4.500 1.00 96.94 75 ALA A N 1
ATOM 527 C CA . ALA A 1 75 ? -13.579 -1.514 4.089 1.00 96.94 75 ALA A CA 1
ATOM 528 C C . ALA A 1 75 ? -14.665 -1.597 5.182 1.00 96.94 75 ALA A C 1
ATOM 530 O O . ALA A 1 75 ? -15.575 -0.768 5.242 1.00 96.94 75 ALA A O 1
ATOM 531 N N . ARG A 1 76 ? -14.610 -2.614 6.055 1.00 97.50 76 ARG A N 1
ATOM 532 C CA . ARG A 1 76 ? -15.510 -2.724 7.211 1.00 97.50 76 ARG A CA 1
ATOM 533 C C . ARG A 1 76 ? -15.089 -1.814 8.349 1.00 97.50 76 ARG A C 1
ATOM 535 O O . ARG A 1 76 ? -15.964 -1.216 8.963 1.00 97.50 76 ARG A O 1
ATOM 542 N N . VAL A 1 77 ? -13.795 -1.693 8.609 1.00 97.81 77 VAL A N 1
ATOM 543 C CA . VAL A 1 77 ? -13.275 -0.776 9.621 1.00 97.81 77 VAL A CA 1
ATOM 544 C C . VAL A 1 77 ? -13.593 0.672 9.255 1.00 97.81 77 VAL A C 1
ATOM 546 O O . VAL A 1 77 ? -14.163 1.359 10.089 1.00 97.81 77 VAL A O 1
ATOM 549 N N . GLU A 1 78 ? -13.383 1.097 8.007 1.00 96.56 78 GLU A N 1
ATOM 550 C CA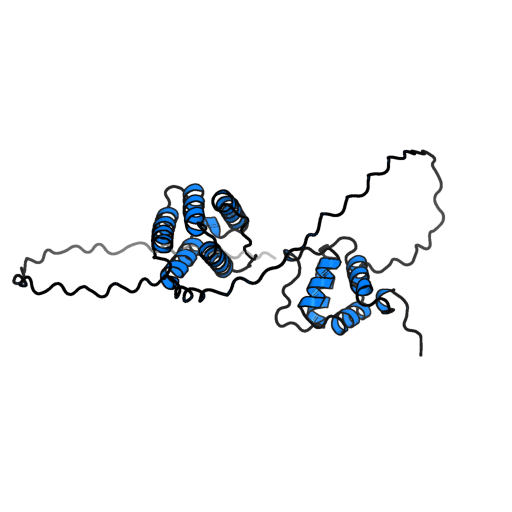 . GLU A 1 78 ? -13.756 2.436 7.503 1.00 96.56 78 GLU A CA 1
ATOM 551 C C . GLU A 1 78 ? -15.256 2.742 7.599 1.00 96.56 78 GLU A C 1
ATOM 553 O O . GLU A 1 78 ? -15.672 3.894 7.614 1.00 96.56 78 GLU A O 1
ATOM 558 N N . ARG A 1 79 ? -16.112 1.716 7.639 1.00 96.62 79 ARG A N 1
ATOM 559 C CA . ARG A 1 79 ? -17.550 1.917 7.856 1.00 96.62 79 ARG A CA 1
ATOM 560 C C . ARG A 1 79 ? -17.873 2.225 9.322 1.00 96.62 79 ARG A C 1
ATOM 562 O O . ARG A 1 79 ? -18.918 2.810 9.591 1.00 96.62 79 ARG A O 1
ATOM 569 N N . TYR A 1 80 ? -17.040 1.770 10.257 1.00 96.75 80 TYR A N 1
ATOM 570 C CA . TYR A 1 80 ? -17.267 1.907 11.699 1.00 96.75 80 TYR A CA 1
ATOM 571 C C . TYR A 1 80 ? -16.404 2.989 12.354 1.00 96.75 80 TYR A C 1
ATOM 573 O O . TYR A 1 80 ? -16.837 3.566 13.346 1.00 96.75 80 TYR A O 1
ATOM 581 N N . ALA A 1 81 ? -15.203 3.235 11.836 1.00 92.62 81 ALA A N 1
ATOM 582 C CA . ALA A 1 81 ? -14.402 4.409 12.133 1.00 92.62 81 ALA A CA 1
ATOM 583 C C . ALA A 1 81 ? -14.914 5.519 11.215 1.00 92.62 81 ALA A C 1
ATOM 585 O O . ALA A 1 81 ? -15.008 5.306 10.014 1.00 92.62 81 ALA A O 1
ATOM 586 N N . GLU A 1 82 ? -15.304 6.672 11.750 1.00 89.06 82 GLU A N 1
ATOM 587 C CA . GLU A 1 82 ? -15.885 7.784 10.981 1.00 89.06 82 GLU A CA 1
ATOM 588 C C . GLU A 1 82 ? -14.824 8.500 10.112 1.00 89.06 82 GLU A C 1
ATOM 590 O O . GLU A 1 82 ? -14.611 9.704 10.214 1.00 89.06 82 GLU A O 1
ATOM 595 N N . GLY A 1 83 ? -14.106 7.757 9.267 1.00 90.38 83 GLY A N 1
ATOM 596 C CA . GLY A 1 83 ? -12.966 8.245 8.505 1.00 90.38 83 GLY A CA 1
ATOM 597 C C . GLY A 1 83 ? -12.437 7.225 7.500 1.00 90.38 83 GLY A C 1
ATOM 598 O O . GLY A 1 83 ? -12.741 6.034 7.554 1.00 90.38 83 GLY A O 1
ATOM 599 N N . ARG A 1 84 ? -11.635 7.720 6.554 1.00 94.44 84 ARG A N 1
ATOM 600 C CA . ARG A 1 84 ? -10.900 6.866 5.616 1.00 94.44 84 ARG A CA 1
ATOM 601 C C . ARG A 1 84 ? -9.630 6.367 6.278 1.00 94.44 84 ARG A C 1
ATOM 603 O O . ARG A 1 84 ? -8.933 7.143 6.926 1.00 94.44 84 ARG A O 1
ATOM 610 N N . LEU A 1 85 ? -9.325 5.097 6.066 1.00 95.75 85 LEU A N 1
ATOM 611 C CA . LEU A 1 85 ? -8.154 4.451 6.625 1.00 95.75 85 LEU A CA 1
ATOM 612 C C . LEU A 1 85 ? -7.146 4.224 5.501 1.00 95.75 85 LEU A C 1
ATOM 614 O O . LEU A 1 85 ? -7.413 3.492 4.549 1.00 95.75 85 LEU A O 1
ATOM 618 N N . PHE A 1 86 ? -5.976 4.845 5.602 1.00 94.00 86 PHE A N 1
ATOM 619 C CA . PHE A 1 86 ? -4.889 4.574 4.672 1.00 94.00 86 PHE A CA 1
ATOM 620 C C . PHE A 1 86 ? -3.940 3.555 5.294 1.00 94.00 86 PHE A C 1
ATOM 622 O O . PHE A 1 86 ? -3.182 3.889 6.195 1.00 94.00 86 PHE A O 1
ATOM 629 N N . VAL A 1 87 ? -3.985 2.316 4.805 1.00 95.38 87 VAL A N 1
ATOM 630 C CA . VAL A 1 87 ? -3.057 1.255 5.216 1.00 95.38 87 VAL A CA 1
ATOM 631 C C . VAL A 1 87 ? -2.170 0.928 4.020 1.00 95.38 87 VAL A C 1
ATOM 633 O O . VAL A 1 87 ? -2.704 0.478 2.998 1.00 95.38 87 VAL A O 1
ATOM 636 N N . PRO A 1 88 ? -0.849 1.155 4.103 1.00 88.94 88 PRO A N 1
ATOM 637 C CA . PRO A 1 88 ? 0.064 0.796 3.028 1.00 88.94 88 PRO A CA 1
ATOM 638 C C . PRO A 1 88 ? -0.053 -0.694 2.673 1.00 88.94 88 PRO A C 1
ATOM 640 O O . PRO A 1 88 ? -0.214 -1.556 3.540 1.00 88.94 88 PRO A O 1
ATOM 643 N N . GLU A 1 89 ? -0.000 -1.021 1.381 1.00 85.56 89 GLU A N 1
ATOM 644 C CA . GLU A 1 89 ? 0.040 -2.423 0.962 1.00 85.56 89 GLU A CA 1
ATOM 645 C C . GLU A 1 89 ? 1.432 -3.006 1.261 1.00 85.56 89 GLU A C 1
ATOM 647 O O . GLU A 1 89 ? 2.453 -2.418 0.909 1.00 85.56 89 GLU A O 1
ATOM 652 N N . HIS A 1 90 ? 1.465 -4.175 1.906 1.00 89.88 90 HIS A N 1
ATOM 653 C CA . HIS A 1 90 ? 2.687 -4.921 2.202 1.00 89.88 90 HIS A CA 1
ATOM 654 C C . HIS A 1 90 ? 2.518 -6.384 1.791 1.00 89.88 90 HIS A C 1
ATOM 656 O O . HIS A 1 90 ? 1.478 -6.996 2.059 1.00 89.88 90 HIS A O 1
ATOM 662 N N . ASP A 1 91 ? 3.567 -6.959 1.201 1.00 84.81 91 ASP A N 1
ATOM 663 C CA . ASP A 1 91 ? 3.589 -8.369 0.792 1.00 84.81 91 ASP A CA 1
ATOM 664 C C . ASP A 1 91 ? 3.593 -9.315 2.003 1.00 84.81 91 ASP A C 1
ATOM 666 O O . ASP A 1 91 ? 2.964 -10.375 1.997 1.00 84.81 91 ASP A O 1
ATOM 670 N N . ILE A 1 92 ? 4.259 -8.902 3.084 1.00 92.38 92 ILE A N 1
ATOM 671 C CA . ILE A 1 92 ? 4.342 -9.657 4.335 1.00 92.38 92 ILE A CA 1
ATOM 672 C C . ILE A 1 92 ? 3.109 -9.350 5.191 1.00 92.38 92 ILE A C 1
ATOM 674 O O . ILE A 1 92 ? 2.859 -8.199 5.552 1.00 92.38 92 ILE A O 1
ATOM 678 N N . ALA A 1 93 ? 2.357 -10.398 5.545 1.00 93.88 93 ALA A N 1
ATOM 679 C CA . ALA A 1 93 ? 1.130 -10.297 6.337 1.00 93.88 93 ALA A CA 1
ATOM 680 C C . ALA A 1 93 ? 1.341 -9.553 7.659 1.00 93.88 93 ALA A C 1
ATOM 682 O O . ALA A 1 93 ? 0.592 -8.626 7.954 1.00 93.88 93 ALA A O 1
ATOM 683 N N . ARG A 1 94 ? 2.388 -9.925 8.408 1.00 96.75 94 ARG A N 1
ATOM 684 C CA . ARG A 1 94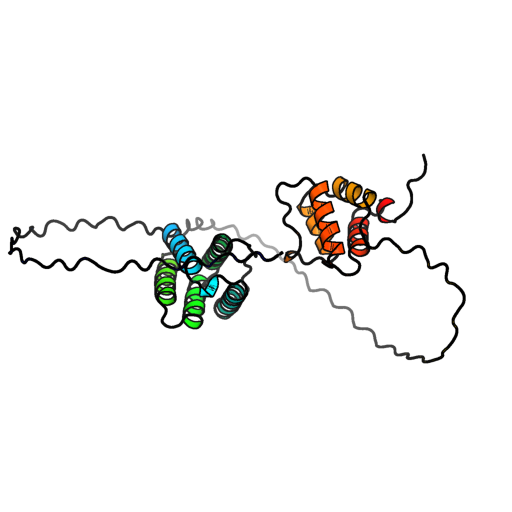 ? 2.752 -9.289 9.677 1.00 96.75 94 ARG A CA 1
ATOM 685 C C . ARG A 1 94 ? 2.904 -7.780 9.538 1.00 96.75 94 ARG A C 1
ATOM 687 O O . ARG A 1 94 ? 2.217 -7.050 10.236 1.00 96.75 94 ARG A O 1
ATOM 694 N N . ASN A 1 95 ? 3.719 -7.321 8.586 1.00 96.00 95 ASN A N 1
ATOM 695 C CA . ASN A 1 95 ? 3.962 -5.893 8.358 1.00 96.00 95 ASN A CA 1
ATOM 696 C C . ASN A 1 95 ? 2.663 -5.153 8.025 1.00 96.00 95 ASN A C 1
ATOM 698 O O . ASN A 1 95 ? 2.410 -4.080 8.560 1.00 96.00 95 ASN A O 1
ATOM 702 N N . TRP A 1 96 ? 1.806 -5.761 7.200 1.00 97.44 96 TRP A N 1
ATOM 703 C CA . TRP A 1 96 ? 0.500 -5.190 6.886 1.00 97.44 96 TRP A CA 1
ATOM 704 C C . TRP A 1 96 ? -0.389 -5.031 8.131 1.00 97.44 96 TRP A C 1
ATOM 706 O O . TRP A 1 96 ? -1.023 -3.993 8.307 1.00 97.44 96 TRP A O 1
ATOM 716 N N . PHE A 1 97 ? -0.437 -6.041 9.008 1.00 98.19 97 PHE A N 1
ATOM 717 C CA . PHE A 1 97 ? -1.214 -5.965 10.249 1.00 98.19 97 PHE A CA 1
ATOM 718 C C . PHE A 1 97 ? -0.617 -4.987 11.262 1.00 98.19 97 PHE A C 1
ATOM 720 O O . PHE A 1 97 ? -1.385 -4.307 11.935 1.00 98.19 97 PHE A O 1
ATOM 727 N N . THR A 1 98 ? 0.711 -4.885 11.350 1.00 97.56 98 THR A N 1
ATOM 728 C CA . THR A 1 98 ? 1.390 -3.888 12.188 1.00 97.56 98 THR A CA 1
ATOM 729 C C . THR A 1 98 ? 0.981 -2.473 11.785 1.00 97.56 98 THR A C 1
ATOM 731 O O . THR A 1 98 ? 0.500 -1.722 12.629 1.00 97.56 98 THR A O 1
ATOM 734 N N . GLU A 1 99 ? 1.069 -2.132 10.496 1.00 97.38 99 GLU A N 1
ATOM 735 C CA . GLU A 1 99 ? 0.658 -0.808 10.006 1.00 97.38 99 GLU A CA 1
ATOM 736 C C . GLU A 1 99 ? -0.837 -0.547 10.203 1.00 97.38 99 GLU A C 1
ATOM 738 O O . GLU A 1 99 ? -1.230 0.541 10.628 1.00 97.38 99 GLU A O 1
ATOM 743 N N . LEU A 1 100 ? -1.686 -1.552 9.950 1.00 97.94 100 LEU A N 1
ATOM 744 C CA . LEU A 1 100 ? -3.121 -1.453 10.214 1.00 97.94 100 LEU A CA 1
ATOM 745 C C . LEU A 1 100 ? -3.388 -1.110 11.687 1.00 97.94 100 LEU A C 1
ATOM 747 O O . LEU A 1 100 ? -4.164 -0.202 11.973 1.00 97.94 100 LEU A O 1
ATOM 751 N N . VAL A 1 101 ? -2.783 -1.852 12.617 1.00 98.00 101 VAL A N 1
ATOM 752 C CA . VAL A 1 101 ? -3.014 -1.686 14.057 1.00 98.00 101 VAL A CA 1
ATOM 753 C C . VAL A 1 101 ? -2.482 -0.341 14.549 1.00 98.00 101 VAL A C 1
ATOM 755 O O . VAL A 1 101 ? -3.209 0.337 15.269 1.00 98.00 101 VAL A O 1
ATOM 758 N N . ASN A 1 102 ? -1.299 0.087 14.104 1.00 96.38 102 ASN A N 1
ATOM 759 C CA . ASN A 1 102 ? -0.740 1.400 14.445 1.00 96.38 102 ASN A CA 1
ATOM 760 C C . ASN A 1 102 ? -1.636 2.541 13.944 1.00 96.38 102 ASN A C 1
ATOM 762 O O . ASN A 1 102 ? -2.026 3.410 14.719 1.00 96.38 102 ASN A O 1
ATOM 766 N N . THR A 1 103 ? -2.069 2.478 12.680 1.00 96.25 103 THR A N 1
ATOM 767 C CA . THR A 1 103 ? -2.984 3.479 12.100 1.00 96.25 103 THR A CA 1
ATOM 768 C C . THR A 1 103 ? -4.293 3.563 12.895 1.00 96.25 103 THR A C 1
ATOM 770 O O . THR A 1 103 ? -4.849 4.641 13.106 1.00 96.25 103 THR A O 1
ATOM 773 N N . LEU A 1 104 ? -4.810 2.422 13.359 1.00 96.75 104 LEU A N 1
ATOM 774 C CA . LEU A 1 104 ? -6.035 2.363 14.158 1.00 96.75 104 LEU A CA 1
ATOM 775 C C . LEU A 1 104 ? -5.853 2.795 15.613 1.00 96.75 104 LEU A C 1
ATOM 777 O O . LEU A 1 104 ? -6.845 3.190 16.227 1.00 96.75 104 LEU A O 1
ATOM 781 N N . ASP A 1 105 ? -4.639 2.703 16.151 1.00 96.19 105 ASP A N 1
ATOM 782 C CA . ASP A 1 105 ? -4.298 3.211 17.480 1.00 96.19 105 ASP A CA 1
ATOM 783 C C . ASP A 1 105 ? -4.296 4.744 17.501 1.00 96.19 105 ASP A C 1
ATOM 785 O O . ASP A 1 105 ? -4.799 5.363 18.437 1.00 96.19 105 ASP A O 1
ATOM 789 N N . GLU A 1 106 ? -3.805 5.351 16.420 1.00 94.25 106 GLU A N 1
ATOM 790 C CA . GLU A 1 106 ? -3.783 6.803 16.218 1.00 94.25 106 GLU A CA 1
ATOM 791 C C . GLU A 1 106 ? -5.158 7.375 15.838 1.00 94.25 106 GLU A C 1
ATOM 793 O O . GLU A 1 106 ? -5.448 8.550 16.073 1.00 94.25 106 GLU A O 1
ATOM 798 N N . THR A 1 107 ? -6.032 6.549 15.256 1.00 94.50 107 THR A N 1
ATOM 799 C CA . THR A 1 107 ? -7.363 6.972 14.812 1.00 94.50 107 THR A CA 1
ATOM 800 C C . THR A 1 107 ? -8.371 6.913 15.967 1.00 94.50 107 THR A C 1
ATOM 802 O O . THR A 1 107 ? -8.607 5.832 16.518 1.00 94.50 107 THR A O 1
ATOM 805 N N . PRO A 1 108 ? -9.071 8.016 16.303 1.00 93.38 108 PRO A N 1
ATOM 806 C CA . PRO A 1 108 ? -10.116 8.003 17.323 1.00 93.38 108 PRO A CA 1
ATOM 807 C C . PRO A 1 108 ? -11.180 6.930 17.048 1.00 93.38 108 PRO A C 1
ATOM 809 O O . PRO A 1 108 ? -11.870 6.951 16.032 1.00 93.38 108 PRO A O 1
ATOM 812 N N . GLY A 1 109 ? -11.301 5.960 17.958 1.00 95.44 109 GLY A N 1
ATOM 813 C CA . GLY A 1 109 ? -12.241 4.841 17.825 1.00 95.44 109 GLY A CA 1
ATOM 814 C C . GLY A 1 109 ? -11.822 3.735 16.843 1.00 95.44 109 GLY A C 1
ATOM 815 O O . GLY A 1 109 ? -12.580 2.777 16.674 1.00 95.44 109 GLY A O 1
ATOM 816 N N . GLY A 1 110 ? -10.628 3.805 16.242 1.00 96.94 110 GLY A N 1
ATOM 817 C CA . GLY A 1 110 ? -10.138 2.838 15.254 1.00 96.94 110 GLY A CA 1
ATOM 818 C C . GLY A 1 110 ? -10.088 1.402 15.786 1.00 96.94 110 GLY A C 1
ATOM 819 O O . GLY A 1 110 ? -10.645 0.486 15.178 1.00 96.94 110 GLY A O 1
ATOM 820 N N . LEU A 1 111 ? -9.520 1.191 16.977 1.00 97.56 111 LEU A N 1
ATOM 821 C CA . LEU A 1 111 ? -9.471 -0.140 17.601 1.00 97.56 111 LEU A CA 1
ATOM 822 C C . LEU A 1 111 ? -10.863 -0.710 17.936 1.00 97.56 111 LEU A C 1
ATOM 824 O O . LEU A 1 111 ? -11.107 -1.908 17.774 1.00 97.56 111 LEU A O 1
ATOM 828 N N . ALA A 1 112 ? -11.811 0.136 18.350 1.00 97.38 112 ALA A N 1
ATOM 829 C CA . ALA A 1 112 ? -13.190 -0.291 18.592 1.00 97.38 112 ALA A CA 1
ATOM 830 C C . ALA A 1 112 ? -13.905 -0.672 17.280 1.00 97.38 112 ALA A C 1
ATOM 832 O O . ALA A 1 112 ? -14.652 -1.656 17.232 1.00 97.38 112 ALA A O 1
ATOM 833 N N . ALA A 1 113 ? -13.646 0.068 16.198 1.00 97.88 113 ALA A N 1
ATOM 834 C CA . ALA A 1 113 ? -14.124 -0.245 14.855 1.00 97.88 113 ALA A CA 1
ATOM 835 C C . ALA A 1 113 ? -13.560 -1.581 14.338 1.00 97.88 113 ALA A C 1
ATOM 837 O O . ALA A 1 113 ? -14.312 -2.387 13.780 1.00 97.88 113 ALA A O 1
ATOM 838 N N . LEU A 1 114 ? -12.279 -1.864 14.594 1.00 98.12 114 LEU A N 1
ATOM 839 C CA . LEU A 1 114 ? -11.644 -3.147 14.282 1.00 98.12 114 LEU A CA 1
ATOM 840 C C . LEU A 1 114 ? -12.321 -4.319 14.991 1.00 98.12 114 LEU A C 1
ATOM 842 O O . LEU A 1 114 ? -12.676 -5.299 14.335 1.00 98.12 114 LEU A O 1
ATOM 846 N N . ALA A 1 115 ? -12.567 -4.211 16.298 1.00 98.00 115 ALA A N 1
ATOM 847 C CA . ALA A 1 115 ? -13.257 -5.261 17.046 1.00 98.00 115 ALA A CA 1
ATOM 848 C C . ALA A 1 115 ? -14.653 -5.564 16.476 1.00 98.00 115 ALA A C 1
ATOM 850 O O . ALA A 1 115 ? -15.017 -6.732 16.300 1.00 98.00 115 ALA A O 1
ATOM 851 N N . ARG A 1 116 ? -15.415 -4.528 16.097 1.00 97.81 116 ARG A N 1
ATOM 852 C CA . ARG A 1 116 ? -16.721 -4.687 15.432 1.00 97.81 116 ARG A CA 1
ATOM 853 C C . ARG A 1 116 ? -16.593 -5.356 14.063 1.00 97.81 116 ARG A C 1
ATOM 855 O O . ARG A 1 116 ? -17.350 -6.280 13.764 1.00 97.81 116 ARG A O 1
ATOM 862 N N . ALA A 1 117 ? -15.631 -4.928 13.247 1.00 97.62 117 ALA A N 1
ATOM 863 C CA . ALA A 1 117 ? -15.390 -5.497 11.925 1.00 97.62 117 ALA A CA 1
ATOM 864 C C . ALA A 1 117 ? -15.005 -6.985 11.999 1.00 97.62 117 ALA A C 1
ATOM 866 O O . ALA A 1 117 ? -15.587 -7.804 11.285 1.00 97.62 117 ALA A O 1
ATOM 867 N N . VAL A 1 118 ? -14.093 -7.358 12.903 1.00 97.69 118 VAL A N 1
ATOM 868 C CA . VAL A 1 118 ? -13.682 -8.757 13.108 1.00 97.69 118 VAL A CA 1
ATOM 869 C C . VAL A 1 118 ? -14.837 -9.602 13.646 1.00 97.69 118 VAL A C 1
ATOM 871 O O . VAL A 1 118 ? -15.059 -10.703 13.148 1.00 97.69 118 VAL A O 1
ATOM 874 N N . THR A 1 119 ? -15.626 -9.087 14.594 1.00 97.38 119 THR A N 1
ATOM 875 C CA . THR A 1 119 ? -16.809 -9.791 15.125 1.00 97.38 119 THR A CA 1
ATOM 876 C C . THR A 1 119 ? -17.841 -10.087 14.035 1.00 97.38 119 THR A C 1
ATOM 878 O O . THR A 1 119 ? -18.453 -11.153 14.035 1.00 97.38 119 THR A O 1
ATOM 881 N N . MET A 1 120 ? -18.005 -9.179 13.069 1.00 97.06 120 MET A N 1
ATOM 882 C CA . MET A 1 120 ? -18.888 -9.378 11.918 1.00 97.06 120 MET A CA 1
ATOM 883 C C . MET A 1 120 ? -18.343 -10.396 10.909 1.00 97.06 120 MET A C 1
ATOM 885 O O . MET A 1 120 ? -19.108 -11.203 10.389 1.00 97.06 120 MET A O 1
ATOM 889 N N . LEU A 1 121 ? -17.042 -10.351 10.605 1.00 96.25 121 LEU A N 1
ATOM 890 C CA . LEU A 1 121 ? -16.421 -11.224 9.598 1.00 96.25 121 LEU A CA 1
ATOM 891 C C . LEU A 1 121 ? -16.151 -12.643 10.116 1.00 96.25 121 LEU A C 1
ATOM 893 O O . LEU A 1 121 ? -16.181 -13.597 9.345 1.00 96.25 121 LEU A O 1
ATOM 897 N N . ALA A 1 122 ? -15.894 -12.787 11.414 1.00 94.06 122 ALA A N 1
ATOM 898 C CA . ALA A 1 122 ? -15.554 -14.045 12.066 1.00 94.06 122 ALA A CA 1
ATOM 899 C C . ALA A 1 122 ? -16.426 -14.254 13.314 1.00 94.06 122 ALA A C 1
ATOM 901 O O . ALA A 1 122 ? -15.922 -14.479 14.420 1.00 94.06 122 ALA A O 1
ATOM 902 N N . SER A 1 123 ? -17.747 -14.159 13.137 1.00 92.00 123 SER A N 1
ATOM 903 C CA . SER A 1 123 ? -18.715 -14.291 14.228 1.00 92.00 123 SER A CA 1
ATOM 904 C C . SER A 1 123 ? -18.522 -15.603 14.993 1.00 92.00 123 SER A C 1
ATOM 906 O O . SER A 1 123 ? -18.409 -16.660 14.370 1.00 92.00 123 SER A O 1
ATOM 908 N N . LYS A 1 124 ? -18.533 -15.539 16.332 1.00 91.06 124 LYS A N 1
ATOM 909 C CA . LYS A 1 124 ? -18.351 -16.686 17.249 1.00 91.06 124 LYS A CA 1
ATOM 910 C C . LYS A 1 124 ? -16.964 -17.351 17.193 1.00 91.06 124 LYS A C 1
ATOM 912 O O . LYS A 1 124 ? -16.816 -18.497 17.611 1.00 91.06 124 LYS A O 1
ATOM 917 N N . SER A 1 125 ? -15.950 -16.666 16.666 1.00 95.06 125 SER A N 1
ATOM 918 C CA . SER A 1 125 ? -14.570 -17.160 16.683 1.00 95.06 125 SER A CA 1
ATOM 919 C C . SER A 1 125 ? -13.813 -16.691 17.928 1.00 95.06 125 SER A C 1
ATOM 921 O O . SER A 1 125 ? -14.007 -15.571 18.395 1.00 95.06 125 SER A O 1
ATOM 923 N N . ARG A 1 126 ? -12.853 -17.503 18.397 1.00 96.44 126 ARG A N 1
ATOM 924 C CA . ARG A 1 126 ? -11.901 -17.097 19.453 1.00 96.44 126 ARG A CA 1
ATOM 925 C C . ARG A 1 126 ? -11.125 -15.829 19.089 1.00 96.44 126 ARG A C 1
ATOM 927 O O . ARG A 1 126 ? -10.689 -15.099 19.972 1.00 96.44 126 ARG A O 1
ATOM 934 N N . LEU A 1 127 ? -10.942 -15.576 17.793 1.00 97.00 127 LEU A N 1
ATOM 935 C CA . LEU A 1 127 ? -10.305 -14.366 17.294 1.00 97.00 127 LEU A CA 1
ATOM 936 C C . LEU A 1 127 ? -11.137 -13.125 17.625 1.00 97.00 127 LEU A C 1
ATOM 938 O O . LEU A 1 127 ? -10.585 -12.159 18.136 1.00 97.00 127 LEU A O 1
ATOM 942 N N . ALA A 1 128 ? -12.449 -13.162 17.375 1.00 97.06 128 ALA A N 1
ATOM 943 C CA . ALA A 1 128 ? -13.342 -12.051 17.691 1.00 97.06 128 ALA A CA 1
ATOM 944 C C . ALA A 1 128 ? -13.337 -11.725 19.193 1.00 97.06 128 ALA A C 1
ATOM 946 O O . ALA A 1 128 ? -13.218 -10.554 19.557 1.00 97.06 128 ALA A O 1
ATOM 947 N N . ASP A 1 129 ? -13.370 -12.748 20.053 1.00 97.38 129 ASP A N 1
ATOM 948 C CA . ASP A 1 129 ? -13.280 -12.572 21.509 1.00 97.38 129 ASP A CA 1
ATOM 949 C C . ASP A 1 129 ? -11.935 -11.943 21.909 1.00 97.38 129 ASP A C 1
ATOM 951 O O . ASP A 1 129 ? -11.893 -10.963 22.653 1.00 97.38 129 ASP A O 1
ATOM 955 N N . THR A 1 130 ? -10.832 -12.463 21.356 1.00 97.62 130 THR A N 1
ATOM 956 C CA . THR A 1 130 ? -9.468 -11.981 21.633 1.00 97.62 130 THR A CA 1
ATOM 957 C C . THR A 1 130 ? -9.293 -10.519 21.220 1.00 97.62 130 THR A C 1
ATOM 959 O O . THR A 1 130 ? -8.862 -9.697 22.028 1.00 97.62 130 THR A O 1
ATOM 962 N N . VAL A 1 131 ? -9.674 -10.177 19.986 1.00 97.44 131 VAL A N 1
ATOM 963 C CA . VAL A 1 131 ? -9.599 -8.808 19.452 1.00 97.44 131 VAL A CA 1
ATOM 964 C C . VAL A 1 131 ? -10.471 -7.861 20.277 1.00 97.44 131 VAL A C 1
ATOM 966 O O . VAL A 1 131 ? -10.036 -6.757 20.588 1.00 97.44 131 VAL A O 1
ATOM 969 N N . THR A 1 132 ? -11.669 -8.286 20.686 1.00 97.69 132 THR A N 1
ATOM 970 C CA . THR A 1 132 ? -12.573 -7.468 21.511 1.00 97.69 132 THR A CA 1
ATOM 971 C C . THR A 1 132 ? -11.978 -7.173 22.886 1.00 97.69 132 THR A C 1
ATOM 973 O O . THR A 1 132 ? -12.004 -6.023 23.329 1.00 97.69 132 THR A O 1
ATOM 976 N N . VAL A 1 133 ? -11.402 -8.177 23.555 1.00 97.06 133 VAL A N 1
ATOM 977 C CA . VAL A 1 133 ? -10.741 -7.997 24.857 1.00 97.06 133 VAL A CA 1
ATOM 978 C C . VAL A 1 133 ? -9.543 -7.053 24.739 1.00 97.06 133 VAL A C 1
ATOM 980 O O . VAL A 1 133 ? -9.426 -6.125 25.541 1.00 97.06 133 VAL A O 1
ATOM 983 N N . LEU A 1 134 ? -8.677 -7.249 23.738 1.00 96.94 134 LEU A N 1
ATOM 984 C CA . LEU A 1 134 ? -7.497 -6.402 23.532 1.00 96.94 134 LEU A CA 1
ATOM 985 C C . LEU A 1 134 ? -7.884 -4.964 23.172 1.00 96.94 134 LEU A C 1
ATOM 987 O O . LEU A 1 134 ? -7.407 -4.037 23.820 1.00 96.94 134 LEU A O 1
ATOM 991 N N . ALA A 1 135 ? -8.805 -4.769 22.224 1.00 96.69 135 ALA A N 1
ATOM 992 C CA . ALA A 1 135 ? -9.282 -3.441 21.842 1.00 96.69 135 ALA A CA 1
ATOM 993 C C . ALA A 1 135 ? -9.912 -2.702 23.031 1.00 96.69 135 ALA A C 1
ATOM 995 O O . ALA A 1 135 ? -9.606 -1.536 23.260 1.00 96.69 135 ALA A O 1
ATOM 996 N N . THR A 1 136 ? -10.723 -3.389 23.846 1.00 96.62 136 THR A N 1
ATOM 997 C CA . THR A 1 136 ? -11.327 -2.792 25.048 1.00 96.62 136 THR A CA 1
ATOM 998 C C . THR A 1 136 ? -10.251 -2.327 26.030 1.00 96.62 136 THR A C 1
ATOM 1000 O O . THR A 1 136 ? -10.308 -1.192 26.498 1.00 96.62 136 THR A O 1
ATOM 1003 N N . ARG A 1 137 ? -9.232 -3.156 26.298 1.00 95.12 137 ARG A N 1
ATOM 1004 C CA . ARG A 1 137 ? -8.108 -2.797 27.182 1.00 95.12 137 ARG A CA 1
ATOM 1005 C C . ARG A 1 137 ? -7.312 -1.603 26.641 1.00 95.12 137 ARG A C 1
ATOM 1007 O O . ARG A 1 137 ? -7.063 -0.667 27.396 1.00 95.12 137 ARG A O 1
ATOM 1014 N N . LEU A 1 138 ? -7.017 -1.596 25.340 1.00 95.06 138 LEU A N 1
ATOM 1015 C CA . LEU A 1 138 ? -6.305 -0.514 24.647 1.00 95.06 138 LEU A CA 1
ATOM 1016 C C . LEU A 1 138 ? -7.056 0.818 24.657 1.00 95.06 138 LEU A C 1
ATOM 1018 O O . LEU A 1 138 ? -6.427 1.866 24.805 1.00 95.06 138 LEU A O 1
ATOM 1022 N N . THR A 1 139 ? -8.387 0.780 24.563 1.00 94.12 139 THR A N 1
ATOM 1023 C CA . THR A 1 139 ? -9.238 1.981 24.631 1.00 94.12 139 THR A CA 1
ATOM 1024 C C . THR A 1 139 ? -9.534 2.459 26.053 1.00 94.12 139 THR A C 1
ATOM 1026 O O . THR A 1 139 ? -9.797 3.640 26.252 1.00 94.12 139 THR A O 1
ATOM 1029 N N . ALA A 1 140 ? -9.506 1.563 27.045 1.00 92.56 140 ALA A N 1
ATOM 1030 C CA . ALA A 1 140 ? -9.759 1.903 28.445 1.00 92.56 140 ALA A CA 1
ATOM 1031 C C . ALA A 1 140 ? -8.528 2.493 29.145 1.00 92.56 140 ALA A C 1
ATOM 1033 O O . ALA A 1 140 ? -8.663 3.089 30.217 1.00 92.56 140 ALA A O 1
ATOM 1034 N N . ALA A 1 141 ? -7.335 2.311 28.570 1.00 83.88 141 ALA A N 1
ATOM 1035 C CA . ALA A 1 141 ? -6.122 2.924 29.080 1.00 83.88 141 ALA A CA 1
ATOM 1036 C C . ALA A 1 141 ? -6.307 4.452 29.086 1.00 83.88 141 ALA A C 1
ATOM 1038 O O . ALA A 1 141 ? -6.563 5.029 28.026 1.00 83.88 141 ALA A O 1
ATOM 1039 N N . PRO A 1 142 ? -6.220 5.115 30.254 1.00 74.56 142 PRO A N 1
ATOM 1040 C CA . PRO A 1 142 ? -6.325 6.561 30.307 1.00 74.56 142 PRO A CA 1
ATOM 1041 C C . PRO A 1 142 ? -5.227 7.126 29.416 1.00 74.56 142 PRO A C 1
ATOM 1043 O O . PRO A 1 142 ? -4.054 6.798 29.611 1.00 74.56 142 PRO A O 1
ATOM 1046 N N . VAL A 1 143 ? -5.615 7.946 28.434 1.00 69.12 143 VAL A N 1
ATOM 1047 C CA . VAL A 1 143 ? -4.658 8.757 27.682 1.00 69.12 143 VAL A CA 1
ATOM 1048 C C . VAL A 1 143 ? -3.836 9.469 28.751 1.00 69.12 143 VAL A C 1
ATOM 1050 O O . VAL A 1 143 ? -4.444 10.180 29.563 1.00 69.12 143 VAL A O 1
ATOM 1053 N N . PRO A 1 144 ? -2.517 9.209 28.858 1.00 69.31 144 PRO A N 1
ATOM 1054 C CA . PRO A 1 144 ? -1.700 9.889 29.843 1.00 69.31 144 PRO A CA 1
ATOM 1055 C C . PRO A 1 144 ? -1.955 11.360 29.592 1.00 69.31 144 PRO A C 1
ATOM 1057 O O . PRO A 1 144 ? -1.768 11.816 28.464 1.00 69.31 144 PRO A O 1
ATOM 1060 N N . ALA A 1 145 ? -2.512 12.053 30.588 1.00 69.00 145 ALA A N 1
ATOM 1061 C CA . ALA A 1 145 ? -2.751 13.475 30.482 1.00 69.00 145 ALA A CA 1
ATOM 1062 C C . ALA A 1 145 ? -1.391 14.066 30.133 1.00 69.00 145 ALA A C 1
ATOM 1064 O O . ALA A 1 145 ? -0.496 14.097 30.982 1.00 69.00 145 ALA A O 1
ATOM 1065 N N . GLY A 1 146 ? -1.201 14.400 28.851 1.00 69.44 146 GLY A N 1
ATOM 1066 C CA . GLY A 1 146 ? 0.024 15.023 28.392 1.00 69.44 146 GLY A CA 1
ATOM 1067 C C . GLY A 1 146 ? 0.273 16.219 29.302 1.00 69.44 146 GLY A C 1
ATOM 1068 O O . GLY A 1 146 ? -0.704 16.758 29.836 1.00 69.44 146 GLY A O 1
ATOM 1069 N N . PRO A 1 147 ? 1.538 16.599 29.547 1.00 67.69 147 PRO A N 1
ATOM 1070 C CA . PRO A 1 147 ? 1.848 17.747 30.385 1.00 67.69 147 PRO A CA 1
ATOM 1071 C C . PRO A 1 147 ? 0.961 18.893 29.919 1.00 67.69 147 PRO A C 1
ATOM 1073 O O . PRO A 1 147 ? 1.103 19.353 28.786 1.00 67.69 147 PRO A O 1
ATOM 1076 N N . VAL A 1 148 ? -0.035 19.239 30.744 1.00 69.25 148 VAL A N 1
ATOM 1077 C CA . VAL A 1 148 ? -1.018 20.264 30.407 1.00 69.25 148 VAL A CA 1
ATOM 1078 C C . VAL A 1 148 ? -0.168 21.472 30.058 1.00 69.25 148 VAL A C 1
ATOM 1080 O O . VAL A 1 148 ? 0.616 21.882 30.923 1.00 69.25 148 VAL A O 1
ATOM 1083 N N . PRO A 1 149 ? -0.199 21.963 28.802 1.00 66.75 149 PRO A N 1
ATOM 1084 C CA . PRO A 1 149 ? 0.640 23.080 28.416 1.00 66.75 149 PRO A CA 1
ATOM 1085 C C . PRO A 1 149 ? 0.365 24.172 29.438 1.00 66.75 149 PRO A C 1
ATOM 1087 O O . PRO A 1 149 ? -0.799 24.519 29.661 1.00 66.75 149 PRO A O 1
ATOM 1090 N N . ALA A 1 150 ? 1.419 24.587 30.150 1.00 67.88 150 ALA A N 1
ATOM 1091 C CA . ALA A 1 150 ? 1.318 25.581 31.205 1.00 67.88 150 ALA A CA 1
ATOM 1092 C C . ALA A 1 150 ? 0.468 26.724 30.656 1.00 67.88 150 ALA A C 1
ATOM 1094 O O . ALA A 1 150 ? 0.773 27.230 29.574 1.00 67.88 150 ALA A O 1
ATOM 1095 N N . ALA A 1 151 ? -0.644 27.011 31.343 1.00 63.53 151 ALA A N 1
ATOM 1096 C CA . ALA A 1 151 ? -1.655 27.946 30.876 1.00 63.53 151 ALA A CA 1
ATOM 1097 C C . ALA A 1 151 ? -0.955 29.180 30.289 1.00 63.53 151 ALA A C 1
ATOM 1099 O O . ALA A 1 151 ? -0.098 29.746 30.978 1.00 63.53 151 ALA A O 1
ATOM 1100 N N . PRO A 1 152 ? -1.238 29.555 29.026 1.00 60.03 152 PRO A N 1
ATOM 1101 C CA . PRO A 1 152 ? -0.593 30.708 28.426 1.00 60.03 152 PRO A CA 1
ATOM 1102 C C . PRO A 1 152 ? -0.834 31.896 29.353 1.00 60.03 152 PRO A C 1
ATOM 1104 O O . PRO A 1 152 ? -1.977 32.190 29.712 1.00 60.03 152 PRO A O 1
ATOM 1107 N N . ALA A 1 153 ? 0.255 32.525 29.798 1.00 63.62 153 ALA A N 1
ATOM 1108 C CA . ALA A 1 153 ? 0.179 33.770 30.544 1.00 63.62 153 ALA A CA 1
ATOM 1109 C C . ALA A 1 153 ? -0.716 34.747 29.758 1.00 63.62 153 ALA A C 1
ATOM 1111 O O . ALA A 1 153 ? -0.639 34.753 28.525 1.00 63.62 153 ALA A O 1
ATOM 1112 N N . PRO A 1 154 ? -1.584 35.525 30.428 1.00 62.91 154 PRO A N 1
ATOM 1113 C CA . PRO A 1 154 ? -2.519 36.420 29.758 1.00 62.91 154 PRO A CA 1
ATOM 1114 C C . PRO A 1 154 ? -1.740 37.388 28.864 1.00 62.91 154 PRO A C 1
ATOM 1116 O O . PRO A 1 154 ? -1.037 38.270 29.353 1.00 62.91 154 PRO A O 1
ATOM 1119 N N . ALA A 1 155 ? -1.826 37.167 27.553 1.00 57.72 155 ALA A N 1
ATOM 1120 C CA . ALA A 1 155 ? -1.269 38.057 26.555 1.00 57.72 155 ALA A CA 1
ATOM 1121 C C . ALA A 1 155 ? -2.157 39.300 26.471 1.00 57.72 155 ALA A C 1
ATOM 1123 O O . ALA A 1 155 ? -3.381 39.200 26.355 1.00 57.72 155 ALA A O 1
ATOM 1124 N N . ASP A 1 156 ? -1.497 40.447 26.572 1.00 49.66 156 ASP A N 1
ATOM 1125 C CA . ASP A 1 156 ? -2.059 41.785 26.486 1.00 49.66 156 ASP A CA 1
ATOM 1126 C C . ASP A 1 156 ? -2.965 41.958 25.261 1.00 49.66 156 ASP A C 1
ATOM 1128 O O . ASP A 1 156 ? -2.654 41.527 24.147 1.00 49.66 156 ASP A O 1
ATOM 1132 N N . ALA A 1 157 ? -4.098 42.616 25.491 1.00 51.41 157 ALA A N 1
ATOM 1133 C CA . ALA A 1 157 ? -5.066 42.969 24.472 1.00 51.41 157 ALA A CA 1
ATOM 1134 C C . ALA A 1 157 ? -4.495 44.0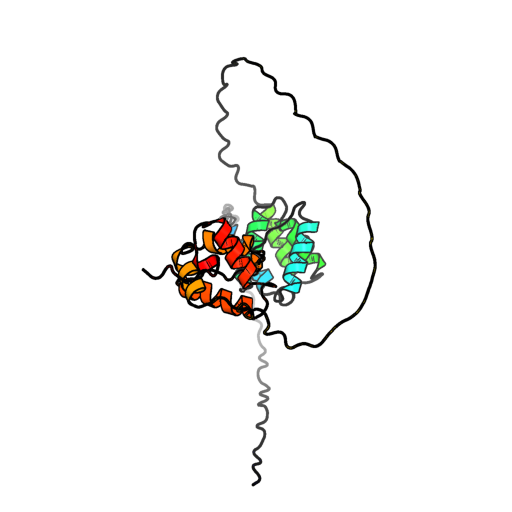80 23.576 1.00 51.41 157 ALA A C 1
ATOM 1136 O O . ALA A 1 157 ? -4.473 45.248 23.953 1.00 51.41 157 ALA A O 1
ATOM 1137 N N . GLY A 1 158 ? -4.054 43.705 22.375 1.00 45.91 158 GLY A N 1
ATOM 1138 C CA . GLY A 1 158 ? -3.604 44.618 21.327 1.00 45.91 158 GLY A CA 1
ATOM 1139 C C . GLY A 1 158 ? -4.389 44.415 20.036 1.00 45.91 158 GLY A C 1
ATOM 1140 O O . GLY A 1 158 ? -4.027 43.587 19.210 1.00 45.91 158 GLY A O 1
ATOM 1141 N N . ASP A 1 159 ? -5.497 45.143 19.936 1.00 46.09 159 ASP A N 1
ATOM 1142 C CA . ASP A 1 159 ? -6.057 45.814 18.755 1.00 46.09 159 ASP A CA 1
ATOM 1143 C C . ASP A 1 159 ? -5.409 45.514 17.376 1.00 46.09 159 ASP A C 1
ATOM 1145 O O . ASP A 1 159 ? -4.223 45.768 17.170 1.00 46.09 159 ASP A O 1
ATOM 1149 N N . THR A 1 160 ? -6.192 45.066 16.382 1.00 48.44 160 THR A N 1
ATOM 1150 C CA . THR A 1 160 ? -6.590 45.870 15.195 1.00 48.44 160 THR A CA 1
ATOM 1151 C C . THR A 1 160 ? -7.137 44.990 14.048 1.00 48.44 160 THR A C 1
ATOM 1153 O O . THR A 1 160 ? -6.603 43.946 13.684 1.00 48.44 160 THR A O 1
ATOM 1156 N N . LEU A 1 161 ? -8.230 45.496 13.477 1.00 51.19 161 LEU A N 1
ATOM 1157 C CA . LEU A 1 161 ? -9.028 45.104 12.310 1.00 51.19 161 LEU A CA 1
ATOM 1158 C C . LEU A 1 161 ? -8.288 44.921 10.965 1.00 51.19 161 LEU A C 1
ATOM 1160 O O . LEU A 1 161 ? -7.397 45.699 10.644 1.00 51.19 161 LEU A O 1
ATOM 1164 N N . ALA A 1 162 ? -8.810 44.008 10.128 1.00 43.50 162 ALA A N 1
ATOM 1165 C CA . ALA A 1 162 ? -9.134 44.141 8.683 1.00 43.50 162 ALA A CA 1
ATOM 1166 C C . ALA A 1 162 ? -9.226 42.717 8.079 1.00 43.50 162 ALA A C 1
ATOM 1168 O O . ALA A 1 162 ? -8.269 41.961 8.123 1.00 43.50 162 ALA A O 1
ATOM 1169 N N . GLY A 1 163 ? -10.356 42.208 7.583 1.00 47.25 163 GLY A N 1
ATOM 1170 C CA . GLY A 1 163 ? -11.173 42.781 6.518 1.00 47.25 163 GLY A CA 1
ATOM 1171 C C . GLY A 1 163 ? -10.677 42.278 5.155 1.00 47.25 163 GLY A C 1
ATOM 1172 O O . GLY A 1 163 ? -9.956 43.007 4.485 1.00 47.25 163 GLY A O 1
ATOM 1173 N N . HIS A 1 164 ? -11.037 41.054 4.743 1.00 43.16 164 HIS A N 1
ATOM 1174 C CA . HIS A 1 164 ? -10.890 40.587 3.353 1.00 43.16 164 HIS A CA 1
ATOM 1175 C C . HIS A 1 164 ? -12.081 39.709 2.943 1.00 43.16 164 HIS A C 1
ATOM 1177 O O . HIS A 1 164 ? -12.332 38.651 3.517 1.00 43.16 164 HIS A O 1
ATOM 1183 N N . ALA A 1 165 ? -12.833 40.207 1.961 1.00 51.16 165 ALA A N 1
ATOM 1184 C CA . ALA A 1 165 ? -13.992 39.577 1.338 1.00 51.16 165 ALA A CA 1
ATOM 1185 C C . ALA A 1 165 ? -13.582 38.549 0.255 1.00 51.16 165 ALA A C 1
ATOM 1187 O O . ALA A 1 165 ? -12.485 38.654 -0.297 1.00 51.16 165 ALA A O 1
ATOM 1188 N N . PRO A 1 166 ? -14.450 37.575 -0.086 1.00 52.41 166 PRO A N 1
ATOM 1189 C CA . PRO A 1 166 ? -14.151 36.533 -1.069 1.00 52.41 166 PRO A CA 1
ATOM 1190 C C . PRO A 1 166 ? -14.323 37.008 -2.523 1.00 52.41 166 PRO A C 1
ATOM 1192 O O . PRO A 1 166 ? -15.307 37.662 -2.872 1.00 52.41 166 PRO A O 1
ATOM 1195 N N . ALA A 1 167 ? -13.367 36.631 -3.378 1.00 47.31 167 ALA A N 1
ATOM 1196 C CA . ALA A 1 167 ? -13.379 36.881 -4.815 1.00 47.31 167 ALA A CA 1
ATOM 1197 C C . ALA A 1 167 ? -14.297 35.897 -5.567 1.00 47.31 167 ALA A C 1
ATOM 1199 O O . ALA A 1 167 ? -14.379 34.712 -5.246 1.00 47.31 167 ALA A O 1
ATOM 1200 N N . ALA A 1 168 ? -14.983 36.438 -6.572 1.00 39.19 168 ALA A N 1
ATOM 1201 C CA . ALA A 1 168 ? -16.039 35.824 -7.362 1.00 39.19 168 ALA A CA 1
ATOM 1202 C C . ALA A 1 168 ? -15.552 34.785 -8.395 1.00 39.19 168 ALA A C 1
ATOM 1204 O O . ALA A 1 168 ? -14.478 34.907 -8.981 1.00 39.19 168 ALA A O 1
ATOM 1205 N N . LEU A 1 169 ? -16.418 33.800 -8.651 1.00 53.62 169 LEU A N 1
ATOM 1206 C CA . LEU A 1 169 ? -16.349 32.816 -9.738 1.00 53.62 169 LEU A CA 1
ATOM 1207 C C . LEU A 1 169 ? -16.586 33.464 -11.119 1.00 53.62 169 LEU A C 1
ATOM 1209 O O . LEU A 1 169 ? -17.475 34.311 -11.231 1.00 53.62 169 LEU A O 1
ATOM 1213 N N . PRO A 1 170 ? -15.906 33.011 -12.191 1.00 68.31 170 PRO A N 1
ATOM 1214 C CA . PRO A 1 170 ? -16.317 33.290 -13.566 1.00 68.31 170 PRO A CA 1
ATOM 1215 C C . PRO A 1 170 ? -17.305 32.239 -14.138 1.00 68.31 170 PRO A C 1
ATOM 1217 O O . PRO A 1 170 ? -17.320 31.090 -13.687 1.00 68.31 170 PRO A O 1
ATOM 1220 N N . PRO A 1 171 ? -18.136 32.626 -15.132 1.00 62.50 171 PRO A N 1
ATOM 1221 C CA . PRO A 1 171 ? -19.257 31.839 -15.654 1.00 62.50 171 PRO A CA 1
ATOM 1222 C C . PRO A 1 171 ? -18.898 30.828 -16.757 1.00 62.50 171 PRO A C 1
ATOM 1224 O O . PRO A 1 171 ? -17.995 31.032 -17.567 1.00 62.50 171 PRO A O 1
ATOM 1227 N N . SER A 1 172 ? -19.710 29.770 -16.816 1.00 51.56 172 SER A N 1
ATOM 1228 C CA . SER A 1 172 ? -19.797 28.761 -17.876 1.00 51.56 172 SER A CA 1
ATOM 1229 C C . SER A 1 172 ? -20.127 29.356 -19.252 1.00 51.56 172 SER A C 1
ATOM 1231 O O . SER A 1 172 ? -21.056 30.154 -19.382 1.00 51.56 172 SER A O 1
ATOM 1233 N N . GLY A 1 173 ? -19.417 28.895 -20.286 1.00 41.81 173 GLY A N 1
ATOM 1234 C CA . GLY A 1 173 ? -19.710 29.139 -21.705 1.00 41.81 173 GLY A CA 1
ATOM 1235 C C . GLY A 1 173 ? -20.106 27.852 -22.456 1.00 41.81 173 GLY A C 1
ATOM 1236 O O . GLY A 1 173 ? -19.846 26.760 -21.950 1.00 41.81 173 GLY A O 1
ATOM 1237 N N . PRO A 1 174 ? -20.777 27.961 -23.621 1.00 57.75 174 PRO A N 1
ATOM 1238 C CA . PRO A 1 174 ? -21.799 27.008 -24.058 1.00 57.75 174 PRO A CA 1
ATOM 1239 C C . PRO A 1 174 ? -21.352 25.924 -25.052 1.00 57.75 174 PRO A C 1
ATOM 1241 O O . PRO A 1 174 ? -20.328 26.009 -25.724 1.00 57.75 174 PRO A O 1
ATOM 1244 N N . ALA A 1 175 ? -22.236 24.929 -25.159 1.00 47.03 175 ALA A N 1
ATOM 1245 C CA . ALA A 1 175 ? -22.289 23.864 -26.147 1.00 47.03 175 ALA A CA 1
ATOM 1246 C C . ALA A 1 175 ? -22.230 24.361 -27.605 1.00 47.03 175 ALA A C 1
ATOM 1248 O O . ALA A 1 175 ? -22.948 25.284 -27.988 1.00 47.03 175 ALA A O 1
ATOM 1249 N N . GLY A 1 176 ? -21.441 23.666 -28.427 1.00 38.62 176 GLY A N 1
ATOM 1250 C CA . GLY A 1 176 ? -21.389 23.814 -29.879 1.00 38.62 176 GLY A CA 1
ATOM 1251 C C . GLY A 1 176 ? -21.317 22.441 -30.543 1.00 38.62 176 GLY A C 1
ATOM 1252 O O . GLY A 1 176 ? -20.336 21.719 -30.396 1.00 38.62 176 GLY A O 1
ATOM 1253 N N . ALA A 1 177 ? -22.395 22.080 -31.233 1.00 43.50 177 ALA A N 1
ATOM 1254 C CA . ALA A 1 177 ? -22.534 20.886 -32.053 1.00 43.50 177 ALA A CA 1
ATOM 1255 C C . ALA A 1 177 ? -21.751 20.999 -33.371 1.00 43.50 177 ALA A C 1
ATOM 1257 O O . ALA A 1 177 ? -21.696 22.085 -33.939 1.00 43.50 177 ALA A O 1
ATOM 1258 N N . ALA A 1 178 ? -21.268 19.873 -33.908 1.00 41.38 178 ALA A N 1
ATOM 1259 C CA . ALA A 1 178 ? -21.334 19.567 -35.343 1.00 41.38 178 ALA A CA 1
ATOM 1260 C C . ALA A 1 178 ? -20.876 18.125 -35.610 1.00 41.38 178 ALA A C 1
ATOM 1262 O O . ALA A 1 178 ? -19.697 17.791 -35.524 1.00 41.38 178 ALA A O 1
ATOM 1263 N N . ALA A 1 179 ? -21.839 17.280 -35.968 1.00 42.47 179 ALA A N 1
ATOM 1264 C CA . ALA A 1 179 ? -21.598 16.049 -36.699 1.00 42.47 179 ALA A CA 1
ATOM 1265 C C . ALA A 1 179 ? -21.296 16.383 -38.171 1.00 42.47 179 ALA A C 1
ATOM 1267 O O . ALA A 1 179 ? -21.918 17.271 -38.753 1.00 42.47 179 ALA A O 1
ATOM 1268 N N . SER A 1 180 ? -20.385 15.642 -38.794 1.00 49.66 180 SER A N 1
ATOM 1269 C CA . SER A 1 180 ? -20.275 15.531 -40.252 1.00 49.66 180 SER A CA 1
ATOM 1270 C C . SER A 1 180 ? -19.962 14.076 -40.606 1.00 49.66 180 SER A C 1
ATOM 1272 O O . SER A 1 180 ? -18.996 13.532 -40.068 1.00 49.66 180 SER A O 1
ATOM 1274 N N . PRO A 1 181 ? -20.776 13.421 -41.454 1.00 59.22 181 PRO A N 1
ATOM 1275 C CA . PRO A 1 181 ? -20.518 12.068 -41.931 1.00 59.22 181 PRO A CA 1
ATOM 1276 C C . PRO A 1 181 ? -20.003 12.021 -43.389 1.00 59.22 181 PRO A C 1
ATOM 1278 O O . PRO A 1 181 ? -20.377 12.856 -44.208 1.00 59.22 181 PRO A O 1
ATOM 1281 N N . MET A 1 182 ? -19.281 10.923 -43.688 1.00 47.66 182 MET A N 1
ATOM 1282 C CA . MET A 1 182 ? -19.001 10.276 -45.000 1.00 47.66 182 MET A CA 1
ATOM 1283 C C . MET A 1 182 ? -17.809 10.792 -45.850 1.00 47.66 182 MET A C 1
ATOM 1285 O O . MET A 1 182 ? -17.439 11.950 -45.687 1.00 47.66 182 MET A O 1
ATOM 1289 N N . PRO A 1 183 ? -17.253 10.013 -46.826 1.00 58.47 183 PRO A N 1
ATOM 1290 C CA . PRO A 1 183 ? -17.391 8.575 -47.155 1.00 58.47 183 PRO A CA 1
ATOM 1291 C C . PRO A 1 183 ? -16.057 7.798 -47.398 1.00 58.47 183 PRO A C 1
ATOM 1293 O O . PRO A 1 183 ? -14.961 8.346 -47.435 1.00 58.47 183 PRO A O 1
ATOM 1296 N N . ASN A 1 184 ? -16.229 6.485 -47.603 1.00 52.38 184 ASN A N 1
ATOM 1297 C CA . ASN A 1 184 ? -15.331 5.429 -48.102 1.00 52.38 184 ASN A CA 1
ATOM 1298 C C . ASN A 1 184 ? -14.236 5.780 -49.137 1.00 52.38 184 ASN A C 1
ATOM 1300 O O . ASN A 1 184 ? -14.520 6.392 -50.162 1.00 52.38 184 ASN A O 1
ATOM 1304 N N . GLY A 1 185 ? -13.101 5.077 -48.998 1.00 48.66 185 GLY A N 1
ATOM 1305 C CA . GLY A 1 185 ? -12.577 4.213 -50.068 1.00 48.66 185 GLY A CA 1
ATOM 1306 C C . GLY A 1 185 ? -11.252 4.618 -50.721 1.00 48.66 185 GLY A C 1
ATOM 1307 O O . GLY A 1 185 ? -11.267 5.378 -51.678 1.00 48.66 185 GLY A O 1
ATOM 1308 N N . ALA A 1 186 ? -10.139 4.010 -50.286 1.00 37.88 186 ALA A N 1
ATOM 1309 C CA . ALA A 1 186 ? -9.080 3.480 -51.162 1.00 37.88 186 ALA A CA 1
ATOM 1310 C C . ALA A 1 186 ? -7.937 2.834 -50.351 1.00 37.88 186 ALA A C 1
ATOM 1312 O O . ALA A 1 186 ? -7.292 3.449 -49.509 1.00 37.88 186 ALA A O 1
ATOM 1313 N N . SER A 1 187 ? -7.654 1.577 -50.659 1.00 46.56 187 SER A N 1
ATOM 1314 C CA . SER A 1 187 ? -6.364 0.891 -50.503 1.00 46.56 187 SER A CA 1
ATOM 1315 C C . SER A 1 187 ? -6.284 -0.090 -51.683 1.00 46.56 187 SER A C 1
ATOM 1317 O O . SER A 1 187 ? -7.351 -0.468 -52.174 1.00 46.56 187 SER A O 1
ATOM 1319 N N . PRO A 1 188 ? -5.106 -0.526 -52.170 1.00 61.66 188 PRO A N 1
ATOM 1320 C CA . PRO A 1 188 ? -3.815 -0.544 -51.485 1.00 61.66 188 PRO A CA 1
ATOM 1321 C 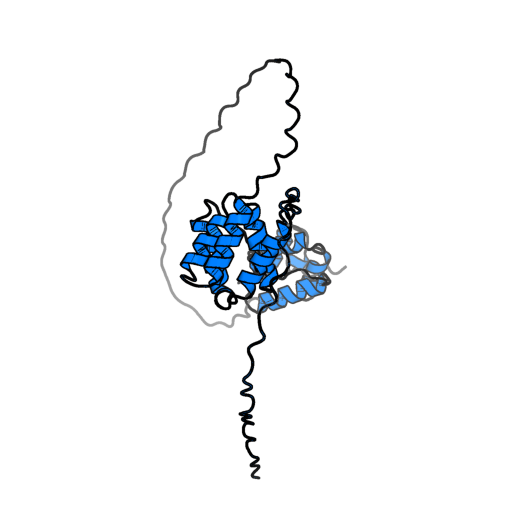C . PRO A 1 188 ? -2.650 -0.003 -52.341 1.00 61.66 188 PRO A C 1
ATOM 1323 O O . PRO A 1 188 ? -2.490 -0.340 -53.511 1.00 61.66 188 PRO A O 1
ATOM 1326 N N . GLY A 1 189 ? -1.772 0.783 -51.729 1.00 39.50 189 GLY A N 1
ATOM 1327 C CA . GLY A 1 189 ? -0.458 1.098 -52.284 1.00 39.50 189 GLY A CA 1
ATOM 1328 C C . GLY A 1 189 ? 0.538 1.049 -51.143 1.00 39.50 189 GLY A C 1
ATOM 1329 O O . GLY A 1 189 ? 0.383 1.811 -50.197 1.00 39.50 189 GLY A O 1
ATOM 1330 N N . SER A 1 190 ? 1.475 0.101 -51.204 1.00 50.88 190 SER A N 1
ATOM 1331 C CA . SER A 1 190 ? 2.522 -0.180 -50.218 1.00 50.88 190 SER A CA 1
ATOM 1332 C C . SER A 1 190 ? 2.933 1.032 -49.383 1.00 50.88 190 SER A C 1
ATOM 1334 O O . SER A 1 190 ? 3.747 1.852 -49.807 1.00 50.88 190 SER A O 1
ATOM 1336 N N . SER A 1 191 ? 2.393 1.113 -48.168 1.00 46.66 191 SER A N 1
ATOM 1337 C CA . SER A 1 191 ? 2.941 1.965 -47.128 1.00 46.66 191 SER A CA 1
ATOM 1338 C C . SER A 1 191 ? 4.304 1.396 -46.753 1.00 46.66 191 SER A C 1
ATOM 1340 O O . SER A 1 191 ? 4.391 0.378 -46.069 1.00 46.66 191 SER A O 1
ATOM 1342 N N . ALA A 1 192 ? 5.375 2.068 -47.173 1.00 52.75 192 ALA A N 1
ATOM 1343 C CA . ALA A 1 192 ? 6.523 2.195 -46.291 1.00 52.75 192 ALA A CA 1
ATOM 1344 C C . ALA A 1 192 ? 5.962 2.834 -45.017 1.00 52.75 192 ALA A C 1
ATOM 1346 O O . ALA A 1 192 ? 5.675 4.031 -44.996 1.00 52.75 192 ALA A O 1
ATOM 1347 N N . GLY A 1 193 ? 5.607 1.992 -44.043 1.00 51.25 193 GLY A N 1
ATOM 1348 C CA . GLY A 1 193 ? 5.026 2.455 -42.795 1.00 51.25 193 GLY A CA 1
ATOM 1349 C C . GLY A 1 193 ? 5.954 3.508 -42.192 1.00 51.25 193 GLY A C 1
ATOM 1350 O O . GLY A 1 193 ? 7.174 3.387 -42.360 1.00 51.25 193 GLY A O 1
ATOM 1351 N N . PRO A 1 194 ? 5.414 4.551 -41.533 1.00 61.50 194 PRO A N 1
ATOM 1352 C CA . PRO A 1 194 ? 6.251 5.405 -40.701 1.00 61.50 194 PRO A CA 1
ATOM 1353 C C . PRO A 1 194 ? 7.124 4.496 -39.823 1.00 61.50 194 PRO A C 1
ATOM 1355 O O . PRO A 1 194 ? 6.620 3.446 -39.405 1.00 61.50 194 PRO A O 1
ATOM 1358 N N . PRO A 1 195 ? 8.413 4.833 -39.618 1.00 67.38 195 PRO A N 1
ATOM 1359 C CA . PRO A 1 195 ? 9.323 3.999 -38.840 1.00 67.38 195 PRO A CA 1
ATOM 1360 C C . PRO A 1 195 ? 8.602 3.600 -37.559 1.00 67.38 195 PRO A C 1
ATOM 1362 O O . PRO A 1 195 ? 8.133 4.478 -36.834 1.00 67.38 195 PRO A O 1
ATOM 1365 N N . GLU A 1 196 ? 8.391 2.295 -37.362 1.00 67.69 196 GLU A N 1
ATOM 1366 C CA . GLU A 1 196 ? 7.655 1.803 -36.203 1.00 67.69 196 GLU A CA 1
ATOM 1367 C C . GLU A 1 196 ? 8.396 2.304 -34.968 1.00 67.69 196 GLU A C 1
ATOM 1369 O O . GLU A 1 196 ? 9.499 1.844 -34.670 1.00 67.69 196 GLU A O 1
ATOM 1374 N N . GLU A 1 197 ? 7.830 3.310 -34.298 1.00 78.75 197 GLU A N 1
ATOM 1375 C CA . GLU A 1 197 ? 8.449 3.849 -33.100 1.00 78.75 197 GLU A CA 1
ATOM 1376 C C . GLU A 1 197 ? 8.619 2.694 -32.110 1.00 78.75 197 GLU A C 1
ATOM 1378 O O . GLU A 1 197 ? 7.658 1.946 -31.872 1.00 78.75 197 GLU A O 1
ATOM 1383 N N . PRO A 1 198 ? 9.822 2.514 -31.538 1.00 85.19 198 PRO A N 1
ATOM 1384 C CA . PRO A 1 198 ? 10.053 1.417 -30.622 1.00 85.19 198 PRO A CA 1
ATOM 1385 C C . PRO A 1 198 ? 9.045 1.504 -29.479 1.00 85.19 198 PRO A C 1
ATOM 1387 O O . PRO A 1 198 ? 8.847 2.556 -28.868 1.00 85.19 198 PRO A O 1
ATOM 1390 N N . ARG A 1 199 ? 8.354 0.395 -29.220 1.00 87.31 199 ARG A N 1
ATOM 1391 C CA . ARG A 1 199 ? 7.334 0.328 -28.162 1.00 87.31 199 ARG A CA 1
ATOM 1392 C C . ARG A 1 199 ? 7.962 0.305 -26.765 1.00 87.31 199 ARG A C 1
ATOM 1394 O O . ARG A 1 199 ? 7.308 0.691 -25.798 1.00 87.31 199 ARG A O 1
ATOM 1401 N N . ASP A 1 200 ? 9.234 -0.078 -26.697 1.00 93.31 200 ASP A N 1
ATOM 1402 C CA . ASP A 1 200 ? 10.019 -0.241 -25.478 1.00 93.31 200 ASP A CA 1
ATOM 1403 C C . ASP A 1 200 ? 11.030 0.895 -25.300 1.00 93.31 200 ASP A C 1
ATOM 1405 O O . ASP A 1 200 ? 11.527 1.448 -26.283 1.00 93.31 200 ASP A O 1
ATOM 1409 N N . LEU A 1 201 ? 11.360 1.210 -24.043 1.00 95.88 201 LEU A N 1
ATOM 1410 C CA . LEU A 1 201 ? 12.449 2.136 -23.722 1.00 95.88 201 LEU A CA 1
ATOM 1411 C C . LEU A 1 201 ? 13.771 1.602 -24.285 1.00 95.88 201 LEU A C 1
ATOM 1413 O O . LEU A 1 201 ? 14.116 0.438 -24.069 1.00 95.88 201 LEU A O 1
ATOM 1417 N N . THR A 1 202 ? 14.499 2.451 -25.004 1.00 95.56 202 THR A N 1
ATOM 1418 C CA . THR A 1 202 ? 15.814 2.097 -25.553 1.00 95.56 202 THR A CA 1
ATOM 1419 C C . THR A 1 202 ? 16.891 2.138 -24.465 1.00 95.56 202 THR A C 1
ATOM 1421 O O . THR A 1 202 ? 16.719 2.788 -23.436 1.00 95.56 202 THR A O 1
ATOM 1424 N N . GLU A 1 203 ? 18.032 1.476 -24.678 1.00 94.50 203 GLU A N 1
ATOM 1425 C CA . GLU A 1 203 ? 19.145 1.500 -23.711 1.00 94.50 203 GLU A CA 1
ATOM 1426 C C . GLU A 1 203 ? 19.646 2.925 -23.430 1.00 94.50 203 GLU A C 1
ATOM 1428 O O . GLU A 1 203 ? 19.944 3.265 -22.286 1.00 94.50 203 GLU A O 1
ATOM 1433 N N . VAL A 1 204 ? 19.666 3.784 -24.455 1.00 95.56 204 VAL A N 1
ATOM 1434 C CA . VAL A 1 204 ? 20.064 5.195 -24.329 1.00 95.56 204 VAL A CA 1
ATOM 1435 C C . VAL A 1 204 ? 19.065 5.974 -23.470 1.00 95.56 204 VAL A C 1
ATOM 1437 O O . VAL A 1 204 ? 19.464 6.755 -22.610 1.00 95.56 204 VAL A O 1
ATOM 1440 N N . GLU A 1 205 ? 17.765 5.735 -23.656 1.00 96.69 205 GLU A N 1
ATOM 1441 C CA . GLU A 1 205 ? 16.716 6.345 -22.829 1.00 96.69 205 GLU A CA 1
ATOM 1442 C C . GLU A 1 205 ? 16.807 5.886 -21.374 1.00 96.69 205 GLU A C 1
ATOM 1444 O O . GLU A 1 205 ? 16.644 6.701 -20.468 1.00 96.69 205 GLU A O 1
ATOM 1449 N N . LEU A 1 206 ? 17.086 4.600 -21.143 1.00 97.38 206 LEU A N 1
ATOM 1450 C CA . LEU A 1 206 ? 17.227 4.043 -19.799 1.00 97.38 206 LEU A CA 1
ATOM 1451 C C . LEU A 1 206 ? 18.423 4.633 -19.059 1.00 97.38 206 LEU A C 1
ATOM 1453 O O . LEU A 1 206 ? 18.261 5.075 -17.923 1.00 97.38 206 LEU A O 1
ATOM 1457 N N . ALA A 1 207 ? 19.582 4.704 -19.714 1.00 96.62 207 ALA A N 1
ATOM 1458 C CA . ALA A 1 207 ? 20.774 5.316 -19.137 1.00 96.62 207 ALA A CA 1
ATOM 1459 C C . ALA A 1 207 ? 20.533 6.796 -18.793 1.00 96.62 207 ALA A C 1
ATOM 1461 O O . ALA A 1 207 ? 20.932 7.271 -17.730 1.00 96.62 207 ALA A O 1
ATOM 1462 N N . GLU A 1 208 ? 19.828 7.531 -19.656 1.00 97.50 208 GLU A N 1
ATOM 1463 C CA . GLU A 1 208 ? 19.538 8.944 -19.412 1.00 97.50 208 GLU A CA 1
ATOM 1464 C C . GLU A 1 208 ? 18.503 9.151 -18.292 1.00 97.50 208 GLU A C 1
ATOM 1466 O O . GLU A 1 208 ? 18.650 10.060 -17.469 1.00 97.50 208 GLU A O 1
ATOM 1471 N N . LEU A 1 209 ? 17.488 8.283 -18.199 1.00 98.00 209 LEU A N 1
ATOM 1472 C CA . LEU A 1 209 ? 16.551 8.262 -17.072 1.00 98.00 209 LEU A CA 1
ATOM 1473 C C . LEU A 1 209 ? 17.273 7.958 -15.751 1.00 98.00 209 LEU A C 1
ATOM 1475 O O . LEU A 1 209 ? 17.042 8.657 -14.763 1.00 98.00 209 LEU A O 1
ATOM 1479 N N . ALA A 1 210 ? 18.178 6.977 -15.737 1.00 97.44 210 ALA A N 1
ATOM 1480 C CA . ALA A 1 210 ? 18.984 6.631 -14.567 1.00 97.44 210 ALA A CA 1
ATOM 1481 C C . ALA A 1 210 ? 19.907 7.778 -14.137 1.00 97.44 210 ALA A C 1
ATOM 1483 O O . ALA A 1 210 ? 20.012 8.076 -12.947 1.00 97.44 210 ALA A O 1
ATOM 1484 N N . ARG A 1 211 ? 20.509 8.482 -15.102 1.00 97.56 211 ARG A N 1
ATOM 1485 C CA . ARG A 1 211 ? 21.394 9.626 -14.856 1.00 97.56 211 ARG A CA 1
ATOM 1486 C C . ARG A 1 211 ? 20.666 10.838 -14.274 1.00 97.56 211 ARG A C 1
ATOM 1488 O O . ARG A 1 211 ? 21.228 11.530 -13.428 1.00 97.56 211 ARG A O 1
ATOM 1495 N N . LEU A 1 212 ? 19.456 11.140 -14.750 1.00 97.75 212 LEU A N 1
ATOM 1496 C CA . LEU A 1 212 ? 18.702 12.325 -14.320 1.00 97.75 212 LEU A CA 1
ATOM 1497 C C . LEU A 1 212 ? 17.858 12.088 -13.068 1.00 97.75 212 LEU A C 1
ATOM 1499 O O . LEU A 1 212 ? 17.699 12.999 -12.258 1.00 97.75 212 LEU A O 1
ATOM 1503 N N . PHE A 1 213 ? 17.324 10.881 -12.899 1.00 97.12 213 PHE A N 1
ATOM 1504 C CA . PHE A 1 213 ? 16.426 10.530 -11.802 1.00 97.12 213 PHE A CA 1
ATOM 1505 C C . PHE A 1 213 ? 17.080 9.510 -10.868 1.00 97.12 213 PHE A C 1
ATOM 1507 O O . PHE A 1 213 ? 16.578 8.402 -10.686 1.00 97.12 213 PHE A O 1
ATOM 1514 N N . VAL A 1 214 ? 18.211 9.911 -10.284 1.00 96.94 214 VAL A N 1
ATOM 1515 C CA . VAL A 1 214 ? 18.987 9.106 -9.324 1.00 96.94 214 VAL A CA 1
ATOM 1516 C C . VAL A 1 214 ? 18.233 8.931 -8.005 1.00 96.94 214 VAL A C 1
ATOM 1518 O O . VAL A 1 214 ? 18.332 7.889 -7.361 1.00 96.94 214 VAL A O 1
ATOM 1521 N N . GLU A 1 215 ? 17.469 9.948 -7.601 1.00 96.38 215 GLU A N 1
ATOM 1522 C CA . GLU A 1 215 ? 16.761 9.951 -6.326 1.00 96.38 215 GLU A CA 1
ATOM 1523 C C . GLU A 1 215 ? 15.405 9.227 -6.417 1.00 96.38 215 GLU A C 1
ATOM 1525 O O . GLU A 1 215 ? 14.592 9.535 -7.304 1.00 96.38 215 GLU A O 1
ATOM 1530 N N . PRO A 1 216 ? 15.080 8.344 -5.450 1.00 94.62 216 PRO A N 1
ATOM 1531 C CA . PRO A 1 216 ? 13.852 7.553 -5.475 1.00 94.62 216 PRO A CA 1
ATOM 1532 C C . PRO A 1 216 ? 12.581 8.391 -5.595 1.00 94.62 216 PRO A C 1
ATOM 1534 O O . PRO A 1 216 ? 11.644 8.047 -6.318 1.00 94.62 216 PRO A O 1
ATOM 1537 N N . ALA A 1 217 ? 12.534 9.509 -4.868 1.00 94.88 217 ALA A N 1
ATOM 1538 C CA . ALA A 1 217 ? 11.363 10.371 -4.828 1.00 94.88 217 ALA A CA 1
ATOM 1539 C C . ALA A 1 217 ? 11.056 10.982 -6.203 1.00 94.88 217 ALA A C 1
ATOM 1541 O O . ALA A 1 217 ? 9.884 11.089 -6.578 1.00 94.88 217 ALA A O 1
ATOM 1542 N N . ASP A 1 218 ? 12.086 11.348 -6.966 1.00 96.94 218 ASP A N 1
ATOM 1543 C CA . ASP A 1 218 ? 11.915 12.011 -8.252 1.00 96.94 218 ASP A CA 1
ATOM 1544 C C . ASP A 1 218 ? 11.467 11.039 -9.330 1.00 96.94 218 ASP A C 1
ATOM 1546 O O . ASP A 1 218 ? 10.505 11.340 -10.044 1.00 96.94 218 ASP A O 1
ATOM 1550 N N . ALA A 1 219 ? 12.086 9.865 -9.396 1.00 97.06 219 ALA A N 1
ATOM 1551 C CA . ALA A 1 219 ? 11.703 8.814 -10.325 1.00 97.06 219 ALA A CA 1
ATOM 1552 C C . ALA A 1 219 ? 10.287 8.279 -10.055 1.00 97.06 219 ALA A C 1
ATOM 1554 O O . ALA A 1 219 ? 9.487 8.177 -10.986 1.00 97.06 219 ALA A O 1
ATOM 1555 N N . ILE A 1 220 ? 9.916 8.039 -8.787 1.00 96.44 220 ILE A N 1
ATOM 1556 C CA . ILE A 1 220 ? 8.530 7.682 -8.430 1.00 96.44 220 ILE A CA 1
ATOM 1557 C C . ILE A 1 220 ? 7.572 8.768 -8.915 1.00 96.44 220 ILE A C 1
ATOM 1559 O O . ILE A 1 220 ? 6.523 8.463 -9.483 1.00 96.44 220 ILE A O 1
ATOM 1563 N N . ARG A 1 221 ? 7.923 10.041 -8.712 1.00 97.00 221 ARG A N 1
ATOM 1564 C CA . ARG A 1 221 ? 7.071 11.149 -9.138 1.00 97.00 221 ARG A CA 1
ATOM 1565 C C . ARG A 1 221 ? 6.950 11.189 -10.672 1.00 97.00 221 ARG A C 1
ATOM 1567 O O . ARG A 1 221 ? 5.840 11.372 -11.145 1.00 97.00 221 ARG A O 1
ATOM 1574 N N . VAL A 1 222 ? 8.018 10.940 -11.442 1.00 98.06 222 VAL A N 1
ATOM 1575 C CA . VAL A 1 222 ? 7.944 10.825 -12.921 1.00 98.06 222 VAL A CA 1
ATOM 1576 C C . VAL A 1 222 ? 6.990 9.712 -13.349 1.00 98.06 222 VAL A C 1
ATOM 1578 O O . VAL A 1 222 ? 6.172 9.913 -14.242 1.00 98.06 222 VAL A O 1
ATOM 1581 N N . LEU A 1 223 ? 7.052 8.547 -12.702 1.00 97.94 223 LEU A N 1
ATOM 1582 C CA . LEU A 1 223 ? 6.169 7.423 -13.022 1.00 97.94 223 LEU A CA 1
ATOM 1583 C C . LEU A 1 223 ? 4.703 7.729 -12.695 1.00 97.94 223 LEU A C 1
ATOM 1585 O O . LEU A 1 223 ? 3.812 7.389 -13.474 1.00 97.94 223 LEU A O 1
ATOM 1589 N N . VAL A 1 224 ? 4.444 8.406 -11.574 1.00 97.31 224 VAL A N 1
ATOM 1590 C CA . VAL A 1 224 ? 3.096 8.864 -11.209 1.00 97.31 224 VAL A CA 1
ATOM 1591 C C . VAL A 1 224 ? 2.581 9.907 -12.202 1.00 97.31 224 VAL A C 1
ATOM 1593 O O . VAL A 1 224 ? 1.446 9.782 -12.658 1.00 97.31 224 VAL A O 1
ATOM 1596 N N . ASP A 1 225 ? 3.416 10.870 -12.599 1.00 97.75 225 ASP A N 1
ATOM 1597 C CA . ASP A 1 225 ? 3.083 11.891 -13.603 1.00 97.75 225 ASP A CA 1
ATOM 1598 C C . ASP A 1 225 ? 2.807 11.251 -14.979 1.00 97.75 225 ASP A C 1
ATOM 1600 O O . ASP A 1 225 ? 1.900 11.665 -15.703 1.00 97.75 225 ASP A O 1
ATOM 1604 N N . ALA A 1 226 ? 3.513 10.165 -15.313 1.00 97.56 226 ALA A N 1
ATOM 1605 C CA . ALA A 1 226 ? 3.242 9.352 -16.497 1.00 97.56 226 ALA A CA 1
ATOM 1606 C C . ALA A 1 226 ? 1.905 8.589 -16.407 1.00 97.56 226 ALA A C 1
ATOM 1608 O O . ALA A 1 226 ? 1.388 8.127 -17.425 1.00 97.56 226 ALA A O 1
ATOM 1609 N N . GLY A 1 227 ? 1.301 8.489 -15.220 1.00 97.56 227 GLY A N 1
ATOM 1610 C CA . GLY A 1 227 ? 0.027 7.818 -14.963 1.00 97.56 227 GLY A CA 1
ATOM 1611 C C . GLY A 1 227 ? 0.157 6.390 -14.440 1.00 97.56 227 GLY A C 1
ATOM 1612 O O . GLY A 1 227 ? -0.836 5.660 -14.434 1.00 97.56 227 GLY A O 1
ATOM 1613 N N . VAL A 1 228 ? 1.347 5.974 -13.998 1.00 97.06 228 VAL A N 1
ATOM 1614 C CA . VAL A 1 228 ? 1.518 4.714 -13.269 1.00 97.06 228 VAL A CA 1
ATOM 1615 C C . VAL A 1 228 ? 0.923 4.891 -11.867 1.00 97.06 228 VAL A C 1
ATOM 1617 O O . VAL A 1 228 ? 1.360 5.770 -11.120 1.00 97.06 228 VAL A O 1
ATOM 1620 N N . PRO A 1 229 ? -0.064 4.072 -11.456 1.00 92.88 229 PRO A N 1
ATOM 1621 C CA . PRO A 1 229 ? -0.591 4.142 -10.100 1.00 92.88 229 PRO A CA 1
ATOM 1622 C C . PRO A 1 229 ? 0.530 3.906 -9.091 1.00 92.88 229 PRO A C 1
ATOM 1624 O O . PRO A 1 229 ? 1.270 2.934 -9.223 1.00 92.88 229 PRO A O 1
ATOM 1627 N N . ARG A 1 230 ? 0.621 4.739 -8.048 1.00 91.69 230 ARG A N 1
ATOM 1628 C CA . ARG A 1 230 ? 1.702 4.659 -7.049 1.00 91.69 230 ARG A CA 1
ATOM 1629 C C . ARG A 1 230 ? 1.848 3.267 -6.420 1.00 91.69 230 ARG A C 1
ATOM 1631 O O . ARG A 1 230 ? 2.960 2.832 -6.171 1.00 91.69 230 ARG A O 1
ATOM 1638 N N . VAL A 1 231 ? 0.738 2.545 -6.245 1.00 91.50 231 VAL A N 1
ATOM 1639 C CA . VAL A 1 231 ? 0.707 1.160 -5.729 1.00 91.50 231 VAL A CA 1
ATOM 1640 C C . VAL A 1 231 ? 1.321 0.121 -6.677 1.00 91.50 231 VAL A C 1
ATOM 1642 O O . VAL A 1 231 ? 1.638 -0.982 -6.257 1.00 91.50 231 VAL A O 1
ATOM 1645 N N . ARG A 1 232 ? 1.469 0.444 -7.967 1.00 93.12 232 ARG A N 1
ATOM 1646 C CA . ARG A 1 232 ? 2.094 -0.424 -8.977 1.00 93.12 232 ARG A CA 1
ATOM 1647 C C . ARG A 1 232 ? 3.545 -0.046 -9.276 1.00 93.12 232 ARG A C 1
ATOM 1649 O O . ARG A 1 232 ? 4.213 -0.769 -10.017 1.00 93.12 232 ARG A O 1
ATOM 1656 N N . VAL A 1 233 ? 4.020 1.073 -8.729 1.00 93.56 233 VAL A N 1
ATOM 1657 C CA . VAL A 1 233 ? 5.415 1.488 -8.855 1.00 93.56 233 VAL A CA 1
ATOM 1658 C C . VAL A 1 233 ? 6.268 0.517 -8.029 1.00 93.56 233 VAL A C 1
ATOM 1660 O O . VAL A 1 233 ? 5.964 0.301 -6.856 1.00 93.56 233 VAL A O 1
ATOM 1663 N N . PRO A 1 234 ? 7.305 -0.110 -8.613 1.00 90.38 234 PRO A N 1
ATOM 1664 C CA . PRO A 1 234 ? 8.218 -0.959 -7.864 1.00 90.38 234 PRO A CA 1
ATOM 1665 C C . PRO A 1 234 ? 8.850 -0.177 -6.715 1.00 90.38 234 PRO A C 1
ATOM 1667 O O . PRO A 1 234 ? 9.206 0.995 -6.870 1.00 90.38 234 PRO A O 1
ATOM 1670 N N . ALA A 1 235 ? 9.027 -0.844 -5.577 1.00 88.75 235 ALA A N 1
ATOM 1671 C CA . ALA A 1 235 ? 9.836 -0.301 -4.500 1.00 88.75 235 ALA A CA 1
ATOM 1672 C C . ALA A 1 235 ? 11.273 -0.093 -4.998 1.00 88.75 235 ALA A C 1
ATOM 1674 O O . ALA A 1 235 ? 11.826 -0.959 -5.675 1.00 88.75 235 ALA A O 1
ATOM 1675 N N . TRP A 1 236 ? 11.867 1.048 -4.645 1.00 85.81 236 TRP A N 1
ATOM 1676 C CA . TRP A 1 236 ? 13.227 1.408 -5.056 1.00 85.81 236 TRP A CA 1
ATOM 1677 C C . TRP A 1 236 ? 14.282 0.406 -4.556 1.00 85.81 236 TRP A C 1
ATOM 1679 O O . TRP A 1 236 ? 15.253 0.113 -5.244 1.00 85.81 236 TRP A O 1
ATOM 1689 N N . GLY A 1 237 ? 14.050 -0.194 -3.382 1.00 80.75 237 GLY A N 1
ATOM 1690 C CA . GLY A 1 237 ? 14.946 -1.187 -2.791 1.00 80.75 237 GLY A CA 1
ATOM 1691 C C . GLY A 1 237 ? 16.381 -0.673 -2.616 1.00 80.75 237 GLY A C 1
ATOM 1692 O O . GLY A 1 237 ? 16.624 0.528 -2.552 1.00 80.75 237 GLY A O 1
ATOM 1693 N N . THR A 1 238 ? 17.336 -1.599 -2.539 1.00 70.06 238 THR A N 1
ATOM 1694 C CA . THR A 1 238 ? 18.784 -1.314 -2.538 1.00 70.06 238 THR A CA 1
ATOM 1695 C C . THR A 1 238 ? 19.374 -1.296 -3.953 1.00 70.06 238 THR A C 1
ATOM 1697 O O . THR A 1 238 ? 20.563 -1.561 -4.116 1.00 70.06 238 THR A O 1
ATOM 1700 N N . ARG A 1 239 ? 18.548 -1.094 -4.987 1.00 77.06 239 ARG A N 1
ATOM 1701 C CA . ARG A 1 239 ? 18.998 -1.139 -6.381 1.00 77.06 239 ARG A CA 1
ATOM 1702 C C . ARG A 1 239 ? 19.662 0.172 -6.777 1.00 77.06 239 ARG A C 1
ATOM 1704 O O . ARG A 1 239 ? 19.289 1.247 -6.310 1.00 77.06 239 ARG A O 1
ATOM 1711 N N . ASP A 1 240 ? 20.646 0.045 -7.650 1.00 93.62 240 ASP A N 1
ATOM 1712 C CA . ASP A 1 240 ? 21.198 1.139 -8.428 1.00 93.62 240 ASP A CA 1
ATOM 1713 C C . ASP A 1 240 ? 20.128 1.729 -9.377 1.00 93.62 240 ASP A C 1
ATOM 1715 O O . ASP A 1 240 ? 19.190 1.020 -9.769 1.00 93.62 240 ASP A O 1
ATOM 1719 N N . PRO A 1 241 ? 20.229 3.024 -9.738 1.00 95.94 241 PRO A N 1
ATOM 1720 C CA . PRO A 1 241 ? 19.266 3.681 -10.624 1.00 95.94 241 PRO A CA 1
ATOM 1721 C C . PRO A 1 241 ? 19.079 2.964 -11.968 1.00 95.94 241 PRO A C 1
ATOM 1723 O O . PRO A 1 241 ? 17.947 2.854 -12.442 1.00 95.94 241 PRO A O 1
ATOM 1726 N N . ASP A 1 242 ? 20.154 2.433 -12.558 1.00 96.62 242 ASP A N 1
ATOM 1727 C CA . ASP A 1 242 ? 20.103 1.690 -13.821 1.00 96.62 242 ASP A CA 1
ATOM 1728 C C . ASP A 1 242 ? 19.234 0.432 -13.693 1.00 96.62 242 ASP A C 1
ATOM 1730 O O . ASP A 1 242 ? 18.287 0.239 -14.464 1.00 96.62 242 ASP A O 1
ATOM 1734 N N . GLY A 1 243 ? 19.485 -0.384 -12.664 1.00 94.75 243 GLY A N 1
ATOM 1735 C CA . GLY A 1 243 ? 18.670 -1.557 -12.356 1.00 94.75 243 GLY A CA 1
ATOM 1736 C C . GLY A 1 243 ? 17.194 -1.223 -12.118 1.00 94.75 243 GLY A C 1
ATOM 1737 O O . GLY A 1 243 ? 16.311 -1.948 -12.583 1.00 94.75 243 GLY A O 1
ATOM 1738 N N . TYR A 1 244 ? 16.901 -0.104 -11.447 1.00 96.19 244 TYR A N 1
ATOM 1739 C CA . TYR A 1 244 ? 15.523 0.340 -11.228 1.00 96.19 244 TYR A CA 1
ATOM 1740 C C . TYR A 1 244 ? 14.794 0.661 -12.541 1.00 96.19 244 TYR A C 1
ATOM 1742 O O . TYR A 1 244 ? 13.683 0.173 -12.773 1.00 96.19 244 TYR A O 1
ATOM 1750 N N . TRP A 1 245 ? 15.404 1.460 -13.420 1.00 97.25 245 TRP A N 1
ATOM 1751 C CA . TRP A 1 245 ? 14.782 1.836 -14.692 1.00 97.25 245 TRP A CA 1
ATOM 1752 C C . TRP A 1 245 ? 14.665 0.657 -15.659 1.00 97.25 245 TRP A C 1
ATOM 1754 O O . TRP A 1 245 ? 13.666 0.563 -16.379 1.00 97.25 245 TRP A O 1
ATOM 1764 N N . TYR A 1 246 ? 15.605 -0.290 -15.626 1.00 96.06 246 TYR A N 1
ATOM 1765 C CA . TYR A 1 246 ? 15.496 -1.532 -16.390 1.00 96.06 246 TYR A CA 1
ATOM 1766 C C . TYR A 1 246 ? 14.264 -2.357 -15.977 1.00 96.06 246 TYR A C 1
ATOM 1768 O O . TYR A 1 246 ? 13.483 -2.783 -16.831 1.00 96.06 246 TYR A O 1
ATOM 1776 N N . ASP A 1 247 ? 14.016 -2.517 -14.674 1.00 95.31 247 ASP A N 1
ATOM 1777 C CA . ASP A 1 247 ? 12.823 -3.217 -14.177 1.00 95.31 247 ASP A CA 1
ATOM 1778 C C . ASP A 1 247 ? 11.520 -2.521 -14.588 1.00 95.31 247 ASP A C 1
ATOM 1780 O O . ASP A 1 247 ? 10.520 -3.176 -14.901 1.00 95.31 247 ASP A O 1
ATOM 1784 N N . ILE A 1 248 ? 11.515 -1.185 -14.598 1.00 96.75 248 ILE A N 1
ATOM 1785 C CA . ILE A 1 248 ? 10.392 -0.408 -15.124 1.00 96.75 248 ILE A CA 1
ATOM 1786 C C . ILE A 1 248 ? 10.178 -0.716 -16.605 1.00 96.75 248 ILE A C 1
ATOM 1788 O O . ILE A 1 248 ? 9.041 -0.970 -16.995 1.00 96.75 248 ILE A O 1
ATOM 1792 N N . ALA A 1 249 ? 11.237 -0.740 -17.417 1.00 96.69 249 ALA A N 1
ATOM 1793 C CA . ALA A 1 249 ? 11.145 -1.042 -18.845 1.00 96.69 249 ALA A CA 1
ATOM 1794 C C . ALA A 1 249 ? 10.505 -2.412 -19.102 1.00 96.69 249 ALA A C 1
ATOM 1796 O O . ALA A 1 249 ? 9.583 -2.519 -19.912 1.00 96.69 249 ALA A O 1
ATOM 1797 N N . VAL A 1 250 ? 10.931 -3.435 -18.352 1.00 95.38 250 VAL A N 1
ATOM 1798 C CA . VAL A 1 250 ? 10.344 -4.783 -18.408 1.00 95.38 250 VAL A CA 1
ATOM 1799 C C . VAL A 1 250 ? 8.854 -4.738 -18.066 1.00 95.38 250 VAL A C 1
ATOM 1801 O O . VAL A 1 250 ? 8.028 -5.250 -18.816 1.00 95.38 250 VAL A O 1
ATOM 1804 N N . ARG A 1 251 ? 8.470 -4.047 -16.989 1.00 95.69 251 ARG A N 1
ATOM 1805 C CA . ARG A 1 251 ? 7.058 -3.946 -16.590 1.00 95.69 251 ARG A CA 1
ATOM 1806 C C . ARG A 1 251 ? 6.205 -3.166 -17.589 1.00 95.69 251 ARG A C 1
ATOM 1808 O O . ARG A 1 251 ? 5.036 -3.495 -17.774 1.00 95.69 251 ARG A O 1
ATOM 1815 N N . LEU A 1 252 ? 6.749 -2.125 -18.219 1.00 96.25 252 LEU A N 1
ATOM 1816 C CA . LEU A 1 252 ? 6.048 -1.383 -19.271 1.00 96.25 252 LEU A CA 1
ATOM 1817 C C . LEU A 1 252 ? 5.790 -2.278 -20.488 1.00 96.25 252 LEU A C 1
ATOM 1819 O O . LEU A 1 252 ? 4.669 -2.263 -20.997 1.00 96.25 252 LEU A O 1
ATOM 1823 N N . ARG A 1 253 ? 6.769 -3.105 -20.882 1.00 94.31 253 ARG A N 1
ATOM 1824 C CA . ARG A 1 253 ? 6.609 -4.132 -21.924 1.00 94.31 253 ARG A CA 1
ATOM 1825 C C . ARG A 1 253 ? 5.520 -5.149 -21.564 1.00 94.31 253 ARG A C 1
ATOM 1827 O O . ARG A 1 253 ? 4.717 -5.507 -22.421 1.00 94.31 253 ARG A O 1
ATOM 1834 N N . ASP A 1 254 ? 5.426 -5.527 -20.291 1.00 94.75 254 ASP A N 1
ATOM 1835 C CA . ASP A 1 254 ? 4.381 -6.421 -19.766 1.00 94.75 254 ASP A CA 1
ATOM 1836 C C . ASP A 1 254 ? 2.999 -5.746 -19.617 1.00 94.75 254 ASP A C 1
ATOM 1838 O O . ASP A 1 254 ? 2.042 -6.355 -19.134 1.00 94.75 254 ASP A O 1
ATOM 1842 N N . GLY A 1 255 ? 2.859 -4.482 -20.028 1.00 95.06 255 GLY A N 1
ATOM 1843 C CA . GLY A 1 255 ? 1.580 -3.776 -20.035 1.00 95.06 255 GLY A CA 1
ATOM 1844 C C . GLY A 1 255 ? 1.235 -3.069 -18.725 1.00 95.06 255 GLY A C 1
ATOM 1845 O O . GLY A 1 255 ? 0.058 -2.813 -18.463 1.00 95.06 255 GLY A O 1
ATOM 1846 N N . LEU A 1 256 ? 2.232 -2.698 -17.908 1.00 95.31 256 LEU A N 1
ATOM 1847 C CA . LEU A 1 256 ? 2.029 -1.841 -16.729 1.00 95.31 256 LEU A CA 1
ATOM 1848 C C . LEU A 1 256 ? 1.263 -0.554 -17.081 1.00 95.31 256 LEU A C 1
ATOM 1850 O O . LEU A 1 256 ? 0.442 -0.090 -16.283 1.00 95.31 256 LEU A O 1
ATOM 1854 N N . LEU A 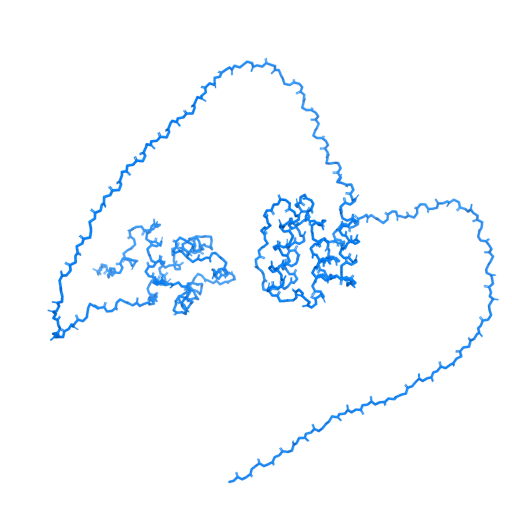1 257 ? 1.524 0.003 -18.269 1.00 96.50 257 LEU A N 1
ATOM 1855 C CA . LEU A 1 257 ? 0.902 1.219 -18.776 1.00 96.50 257 LEU A CA 1
ATOM 1856 C C . LEU A 1 257 ? 0.739 1.148 -20.304 1.00 96.50 257 LEU A C 1
ATOM 1858 O O . LEU A 1 257 ? 1.689 0.835 -21.017 1.00 96.50 257 LEU A O 1
ATOM 1862 N N . MET A 1 258 ? -0.451 1.485 -20.811 1.00 93.56 258 MET A N 1
ATOM 1863 C CA . MET A 1 258 ? -0.669 1.677 -22.253 1.00 93.56 258 MET A CA 1
ATOM 1864 C C . MET A 1 258 ? 0.137 2.880 -22.755 1.00 93.56 258 MET A C 1
ATOM 1866 O O . MET A 1 258 ? 0.130 3.930 -22.107 1.00 93.56 258 MET A O 1
ATOM 1870 N N . ASP A 1 259 ? 0.822 2.720 -23.890 1.00 94.69 259 ASP A N 1
ATOM 1871 C CA . ASP A 1 259 ? 1.813 3.669 -24.425 1.00 94.69 259 ASP A CA 1
ATOM 1872 C C . ASP A 1 259 ? 2.916 4.022 -23.409 1.00 94.69 259 ASP A C 1
ATOM 1874 O O . ASP A 1 259 ? 3.351 5.173 -23.305 1.00 94.69 259 ASP A O 1
ATOM 1878 N N . GLY A 1 260 ? 3.347 3.023 -22.629 1.00 96.38 260 GLY A N 1
ATOM 1879 C CA . GLY A 1 260 ? 4.224 3.177 -21.471 1.00 96.38 260 GLY A CA 1
ATOM 1880 C C . GLY A 1 260 ? 5.458 4.038 -21.725 1.00 96.38 260 GLY A C 1
ATOM 1881 O O . GLY A 1 260 ? 5.644 5.049 -21.047 1.00 96.38 260 GLY A O 1
ATOM 1882 N N . ARG A 1 261 ? 6.250 3.685 -22.746 1.00 96.75 261 ARG A N 1
ATOM 1883 C CA . ARG A 1 261 ? 7.443 4.438 -23.161 1.00 96.75 261 ARG A CA 1
ATOM 1884 C C . ARG A 1 261 ? 7.121 5.915 -23.401 1.00 96.75 261 ARG A C 1
ATOM 1886 O O . ARG A 1 261 ? 7.686 6.781 -22.738 1.00 96.75 261 ARG A O 1
ATOM 1893 N N . ARG A 1 262 ? 6.164 6.210 -24.291 1.00 96.19 262 ARG A N 1
ATOM 1894 C CA . ARG A 1 262 ? 5.805 7.589 -24.671 1.00 96.19 262 ARG A CA 1
ATOM 1895 C C . ARG A 1 262 ? 5.361 8.413 -23.464 1.00 96.19 262 ARG A C 1
ATOM 1897 O O . ARG A 1 262 ? 5.734 9.575 -23.344 1.00 96.19 262 ARG A O 1
ATOM 1904 N N . ARG A 1 263 ? 4.573 7.825 -22.560 1.00 97.62 263 ARG A N 1
ATOM 1905 C CA . ARG A 1 263 ? 4.070 8.522 -21.366 1.00 97.62 263 ARG A CA 1
ATOM 1906 C C . ARG A 1 263 ? 5.174 8.822 -20.356 1.00 97.62 263 ARG A C 1
ATOM 1908 O O . ARG A 1 263 ? 5.186 9.917 -19.800 1.00 97.62 263 ARG A O 1
ATOM 1915 N N . VAL A 1 264 ? 6.102 7.889 -20.147 1.00 97.88 264 VAL A N 1
ATOM 1916 C CA . VAL A 1 264 ? 7.255 8.099 -19.259 1.00 97.88 264 VAL A CA 1
ATOM 1917 C C . VAL A 1 264 ? 8.188 9.171 -19.819 1.00 97.88 264 VAL A C 1
ATOM 1919 O O . VAL A 1 264 ? 8.534 10.098 -19.090 1.00 97.88 264 VAL A O 1
ATOM 1922 N N . LEU A 1 265 ? 8.521 9.118 -21.113 1.00 97.75 265 LEU A N 1
ATOM 1923 C CA . LEU A 1 265 ? 9.364 10.134 -21.756 1.00 97.75 265 LEU A CA 1
ATOM 1924 C C . LEU A 1 265 ? 8.704 11.520 -21.749 1.00 97.75 265 LEU A C 1
ATOM 1926 O O . LEU A 1 265 ? 9.365 12.512 -21.453 1.00 97.75 265 LEU A O 1
ATOM 1930 N N . ALA A 1 266 ? 7.390 11.600 -21.988 1.00 97.19 266 ALA A N 1
ATOM 1931 C CA . ALA A 1 266 ? 6.652 12.858 -21.893 1.00 97.19 266 ALA A CA 1
ATOM 1932 C C . ALA A 1 266 ? 6.697 13.449 -20.472 1.00 97.19 266 ALA A C 1
ATOM 1934 O O . ALA A 1 266 ? 6.931 14.646 -20.317 1.00 97.19 266 ALA A O 1
ATOM 1935 N N . ALA A 1 267 ? 6.519 12.628 -19.432 1.00 97.94 267 ALA A N 1
ATOM 1936 C CA . ALA A 1 267 ? 6.626 13.073 -18.042 1.00 97.94 267 ALA A CA 1
ATOM 1937 C C . ALA A 1 267 ? 8.056 13.515 -17.679 1.00 97.94 267 ALA A C 1
ATOM 1939 O O . ALA A 1 267 ? 8.239 14.513 -16.981 1.00 97.94 267 ALA A O 1
ATOM 1940 N N . ALA A 1 268 ? 9.074 12.818 -18.190 1.00 97.81 268 ALA A N 1
ATOM 1941 C CA . ALA A 1 268 ? 10.470 13.206 -18.016 1.00 97.81 268 ALA A CA 1
ATOM 1942 C C . ALA A 1 268 ? 10.785 14.549 -18.706 1.00 97.81 268 ALA A C 1
ATOM 1944 O O . ALA A 1 268 ? 11.418 15.416 -18.100 1.00 97.81 268 ALA A O 1
ATOM 1945 N N . LEU A 1 269 ? 10.272 14.769 -19.924 1.00 97.50 269 LEU A N 1
ATOM 1946 C CA . LEU A 1 269 ? 10.409 16.028 -20.669 1.00 97.50 269 LEU A CA 1
ATOM 1947 C C . LEU A 1 269 ? 9.776 17.224 -19.961 1.00 97.50 269 LEU A C 1
ATOM 1949 O O . LEU A 1 269 ? 10.329 18.317 -20.023 1.00 97.50 269 LEU A O 1
ATOM 1953 N N . GLN A 1 270 ? 8.661 17.037 -19.249 1.00 97.25 270 GLN A N 1
ATOM 1954 C CA . GLN A 1 270 ? 8.063 18.120 -18.454 1.00 97.25 270 GLN A CA 1
ATOM 1955 C C . GLN A 1 270 ? 9.020 18.652 -17.378 1.00 97.25 270 GLN A C 1
ATOM 1957 O O . GLN A 1 270 ? 8.938 19.818 -17.000 1.00 97.25 270 GLN A O 1
ATOM 1962 N N . ARG A 1 271 ? 9.944 17.816 -16.892 1.00 97.31 271 ARG A N 1
ATOM 1963 C CA . ARG A 1 271 ? 10.960 18.218 -15.909 1.00 97.31 271 ARG A CA 1
ATOM 1964 C C . ARG A 1 271 ? 12.262 18.678 -16.544 1.00 97.31 271 ARG A C 1
ATOM 1966 O O . ARG A 1 271 ? 12.913 19.566 -16.003 1.00 97.31 271 ARG A O 1
ATOM 1973 N N . TYR A 1 272 ? 12.622 18.097 -17.684 1.00 96.88 272 TYR A N 1
ATOM 1974 C CA . TYR A 1 272 ? 13.846 18.405 -18.422 1.00 96.88 272 TYR A CA 1
ATOM 1975 C C . TYR A 1 272 ? 13.524 18.729 -19.891 1.00 96.88 272 TYR A C 1
ATOM 1977 O O . TYR A 1 272 ? 13.816 17.922 -20.775 1.00 96.88 272 TYR A O 1
ATOM 1985 N N . PRO A 1 273 ? 12.953 19.915 -20.186 1.00 96.00 273 PRO A N 1
ATOM 1986 C CA . PRO A 1 273 ? 12.426 20.243 -21.518 1.00 96.00 273 PRO A CA 1
ATOM 1987 C C . PRO A 1 273 ? 13.494 20.365 -22.615 1.00 96.00 273 PRO A C 1
ATOM 1989 O O . PRO A 1 273 ? 13.163 20.349 -23.795 1.00 96.00 273 PRO A O 1
ATOM 1992 N N . GLY A 1 274 ? 14.772 20.485 -22.244 1.00 93.44 274 GLY A N 1
ATOM 1993 C CA . GLY A 1 274 ? 15.899 20.544 -23.181 1.00 93.44 274 GLY A CA 1
ATOM 1994 C C . GLY A 1 274 ? 16.572 19.197 -23.458 1.00 93.44 274 GLY A C 1
ATOM 1995 O O . GLY A 1 274 ? 17.605 19.177 -24.125 1.00 93.44 274 GLY A O 1
ATOM 1996 N N . ASN A 1 275 ? 16.055 18.085 -22.921 1.00 95.25 275 ASN A N 1
ATOM 1997 C CA . ASN A 1 275 ? 16.679 16.783 -23.132 1.00 95.25 275 ASN A CA 1
ATOM 1998 C C . ASN A 1 275 ? 16.290 16.197 -24.497 1.00 95.25 275 ASN A C 1
ATOM 2000 O O . ASN A 1 275 ? 15.177 15.711 -24.697 1.00 95.25 275 ASN A O 1
ATOM 2004 N N . TRP A 1 276 ? 17.235 16.234 -25.432 1.00 94.31 276 TRP A N 1
ATOM 2005 C CA . TRP A 1 276 ? 17.059 15.791 -26.812 1.00 94.31 276 TRP A CA 1
ATOM 2006 C C . TRP A 1 276 ? 16.899 14.269 -26.949 1.00 94.31 276 TRP A C 1
ATOM 2008 O O . TRP A 1 276 ? 16.197 13.830 -27.858 1.00 94.31 276 TRP A O 1
ATOM 2018 N N . ILE A 1 277 ? 17.426 13.473 -26.007 1.00 94.56 277 ILE A N 1
ATOM 2019 C CA . ILE A 1 277 ? 17.241 12.011 -25.987 1.00 94.56 277 ILE A CA 1
ATOM 2020 C C . ILE A 1 277 ? 15.757 11.673 -25.824 1.00 94.56 277 ILE A C 1
ATOM 2022 O O . ILE A 1 277 ? 15.218 10.844 -26.552 1.00 94.56 277 ILE A O 1
ATOM 2026 N N . PHE A 1 278 ? 15.055 12.362 -24.921 1.00 94.12 278 PHE A N 1
ATOM 2027 C CA . PHE A 1 278 ? 13.626 12.120 -24.700 1.00 94.12 278 PHE A CA 1
ATOM 2028 C C . PHE A 1 278 ? 12.742 12.630 -25.845 1.00 94.12 278 PHE A C 1
ATOM 2030 O O . PHE A 1 278 ? 11.607 12.178 -25.984 1.00 94.12 278 PHE A O 1
ATOM 2037 N N . LEU A 1 279 ? 13.256 13.545 -26.674 1.00 90.69 279 LEU A N 1
ATOM 2038 C CA . LEU A 1 279 ? 12.606 13.980 -27.913 1.00 90.69 279 LEU A CA 1
ATOM 2039 C C . LEU A 1 279 ? 12.816 12.989 -29.069 1.00 90.69 279 LEU A C 1
ATOM 2041 O O . LEU A 1 279 ? 12.258 13.201 -30.144 1.00 90.69 279 LEU A O 1
ATOM 2045 N N . GLY A 1 280 ? 13.616 11.933 -28.875 1.00 87.88 280 GLY A N 1
ATOM 2046 C CA . GLY A 1 280 ? 13.983 10.996 -29.938 1.00 87.88 280 GLY A CA 1
ATOM 2047 C C . GLY A 1 280 ? 14.866 11.626 -31.016 1.00 87.88 280 GLY A C 1
ATOM 2048 O O . GLY A 1 280 ? 14.944 11.103 -32.126 1.00 87.88 280 GLY A O 1
ATOM 2049 N N . LEU A 1 281 ? 15.498 12.764 -30.715 1.00 84.56 281 LEU A N 1
ATOM 2050 C CA . LEU A 1 281 ? 16.458 13.388 -31.613 1.00 84.56 281 LEU A CA 1
ATOM 2051 C C . LEU A 1 281 ? 17.786 12.643 -31.475 1.00 84.56 281 LEU A C 1
ATOM 2053 O O . LEU A 1 281 ? 18.206 12.322 -30.364 1.00 84.56 281 LEU A O 1
ATOM 2057 N N . GLU A 1 282 ? 18.444 12.350 -32.596 1.00 75.56 282 GLU A N 1
ATOM 2058 C CA . GLU A 1 282 ? 19.817 11.851 -32.550 1.00 75.56 282 GLU A CA 1
ATOM 2059 C C . GLU A 1 282 ? 20.739 12.880 -31.875 1.00 75.56 282 GLU A C 1
ATOM 2061 O O . GLU A 1 282 ? 20.469 14.088 -31.936 1.00 75.56 282 GLU A O 1
ATOM 2066 N N . PRO A 1 283 ? 21.842 12.422 -31.253 1.00 72.50 283 PRO A N 1
ATOM 2067 C CA . PRO A 1 283 ? 22.860 13.326 -30.745 1.00 72.50 283 PRO A CA 1
ATOM 2068 C C . PRO A 1 283 ? 23.301 14.263 -31.856 1.00 72.50 283 PRO A C 1
ATOM 2070 O O . PRO A 1 283 ? 23.570 13.782 -32.959 1.00 72.50 283 PRO A O 1
ATOM 2073 N N . PRO A 1 284 ? 23.426 15.579 -31.603 1.00 68.06 284 PRO A N 1
ATOM 2074 C CA . PRO A 1 284 ? 24.157 16.418 -32.531 1.00 68.06 284 PRO A CA 1
ATOM 2075 C C . PRO A 1 284 ? 25.566 15.826 -32.630 1.00 68.06 284 PRO A C 1
ATOM 2077 O O . PRO A 1 284 ? 26.303 15.815 -31.644 1.00 68.06 284 PRO A O 1
ATOM 2080 N N . LEU A 1 285 ? 25.892 15.255 -33.793 1.00 65.38 285 LEU A N 1
ATOM 2081 C CA . LEU A 1 285 ? 27.222 14.741 -34.101 1.00 65.38 285 LEU A CA 1
ATOM 2082 C C . LEU A 1 285 ? 28.206 15.904 -33.920 1.00 65.38 285 LEU A C 1
ATOM 2084 O O . LEU A 1 285 ? 28.200 16.849 -34.712 1.00 65.38 285 LEU A O 1
ATOM 2088 N N . GLY A 1 286 ? 28.955 15.867 -32.819 1.00 56.81 286 GLY A N 1
ATOM 2089 C CA . GLY A 1 286 ? 30.032 16.802 -32.501 1.00 56.81 286 GLY A CA 1
ATOM 2090 C C . GLY A 1 286 ? 31.358 16.344 -33.077 1.00 56.81 286 GLY A C 1
ATOM 2091 O O . GLY A 1 286 ? 31.570 15.111 -33.147 1.00 56.81 286 GLY A O 1
#

Radius of gyration: 33.78 Å; chains: 1; bounding box: 53×96×111 Å

Sequence (286 aa):
MTGVAEPGGPMTGADGGAGVNRSGAKSVPPHPSPGAGTVGPRLAYDRDADLERLVDALERAPNFAQNASRRLLVARVERYAEGRLFVPEHDIARNWFTELVNTLDETPGGLAALARAVTMLASKSRLADTVTVLATRLTAAPVPAGPVPAAPAPADAGDTLAGHAPAALPPSGPAGAAASPMPNGASPGSSAGPPEEPRDLTEVELAELARLFVEPADAIRVLVDAGVPRVRVPAWGTRDPDGYWYDIAVRLRDGLLMDGRRRVLAAALQRYPGNWIFLGLEPPLG

Organism: NCBI:txid1834516

pLDDT: mean 80.23, std 20.37, range [37.88, 98.19]

Foldseek 3Di:
DDDDDDDDDDDDDDDDDDDDDDDDDDDDDDDDDPPDPPPDPPPPLPLVVLLLVLLVLQLPDPQNPDPVSVVQLQVQLCVQQVDHQDQADDPDSSNSSSSQSVSLLPGVCSLVSSLVSCCVVPPPDPSSVSSNVSSVSSVPPPPPPPPPPPPPDDDDDDDDDDDDDDDDDDDDDDDDDDDDDDDDDDDDDDPPDDPPPDLFQDLLNLVVQLVVPQDPVRLLVLCVQLVQPSSNQDDPPPDRSSVSSVVQRVVVVVPSDDSSLLSSLVSVCVVVVPDVVSVVHDPPPD

InterPro domains:
  IPR045430 Effector-associated domain 1 [PF19955] (201-275)
  IPR045431 Effector-associated domain 2 [PF19956] (55-134)

Secondary structure (DSSP, 8-state):
-----PPP--------------------PPPPP-------------HHHHHHHHHHHHHT-GGGSSHHHHHHHHHHHHHHSSS-------SSHHHHHHHHHHHHHHSTTHHHHHHHHHHHHTTT-HHHHHHHHHHHHHHHS-----------------------PPPPPPPP----------------S---PPP---SS--HHHHHHHHHH--SHHHHHHHHHHTT--GGGSPP-TT--HHHHHHHHHHHHHTTSSTTHHHHHHHHHHHH-TT-TTTTTPPP---